Protein AF-A0A2A4X995-F1 (afdb_monomer_lite)

Secondary structure (DSSP, 8-state):
--HHHHHHHHHHHHHHHHHHHHHHHHHHHHHHHH--HHHHHHHHHHHHHHHHHHHHHHHHH-TT-HHHHHHHHHHHHHHHHHHHHHHHGGGSSPPHHHHHHHHHHHHHHHHHHHHHHHH-S--SHHHHHHHHHHHHHHHHHHHHHHHHT--S--HHHHHHHHHHHHHHHHHHHGGG---HHHHHHHHHHHHHHHHHHHHHHHHHHHHHHHHHHHHHHHHHHHHHHHHHHHHHT-SSEEEEEETT-BEEEE-HHHHHHH---HHHHTTT-BGGGGBSSS------SS-EEEEEEEE-TT--EEEEEEEEEEEEETTEEEEEEEEEESHHHHHHHHHHHHHHHHHHHTT-

Structure (mmCIF, N/CA/C/O backbone):
data_AF-A0A2A4X995-F1
#
_entry.id   AF-A0A2A4X995-F1
#
loop_
_atom_site.group_PDB
_atom_site.id
_atom_site.type_symbol
_atom_site.label_atom_id
_atom_site.label_alt_id
_atom_site.label_comp_id
_atom_site.label_asym_id
_atom_site.label_entity_id
_atom_site.label_seq_id
_atom_site.pdbx_PDB_ins_code
_atom_site.Cartn_x
_atom_site.Cartn_y
_atom_site.Cartn_z
_atom_site.occupancy
_atom_site.B_iso_or_equiv
_atom_site.auth_seq_id
_atom_site.auth_comp_id
_atom_site.auth_asym_id
_atom_site.auth_atom_id
_atom_site.pdbx_PDB_model_num
ATOM 1 N N . MET A 1 1 ? 27.730 -15.580 -26.982 1.00 52.31 1 MET A N 1
ATOM 2 C CA . MET A 1 1 ? 27.456 -16.160 -25.653 1.00 52.31 1 MET A CA 1
ATOM 3 C C . MET A 1 1 ? 27.889 -17.610 -25.665 1.00 52.31 1 MET A C 1
ATOM 5 O O . MET A 1 1 ? 27.582 -18.310 -26.624 1.00 52.31 1 MET A O 1
ATOM 9 N N . THR A 1 2 ? 28.616 -18.045 -24.643 1.00 62.41 2 THR A N 1
ATOM 10 C CA . THR A 1 2 ? 28.809 -19.474 -24.356 1.00 62.41 2 THR A CA 1
ATOM 11 C C . THR A 1 2 ? 27.507 -20.073 -23.790 1.00 62.41 2 THR A C 1
ATOM 13 O O . THR A 1 2 ? 26.651 -19.325 -23.316 1.00 62.41 2 THR A O 1
ATOM 16 N N . GLU A 1 3 ? 27.323 -21.402 -23.807 1.00 62.53 3 GLU A N 1
ATOM 17 C CA . GLU A 1 3 ? 26.161 -22.059 -23.156 1.00 62.53 3 GLU A CA 1
ATOM 18 C C . GLU A 1 3 ? 26.031 -21.690 -21.664 1.00 62.53 3 GLU A C 1
ATOM 20 O O . GLU A 1 3 ? 24.924 -21.609 -21.120 1.00 62.53 3 GLU A O 1
ATOM 25 N N . ALA A 1 4 ? 27.162 -21.410 -21.009 1.00 61.31 4 ALA A N 1
ATOM 26 C CA . ALA A 1 4 ? 27.205 -20.947 -19.629 1.00 61.31 4 ALA A CA 1
ATOM 27 C C . ALA A 1 4 ? 26.573 -19.551 -19.474 1.00 61.31 4 ALA A C 1
ATOM 29 O O . ALA A 1 4 ? 25.735 -19.363 -18.593 1.00 61.31 4 ALA A O 1
ATOM 30 N N . ASP A 1 5 ? 26.890 -18.599 -20.359 1.00 70.19 5 ASP A N 1
ATOM 31 C CA . ASP A 1 5 ? 26.370 -17.221 -20.292 1.00 70.19 5 ASP A CA 1
ATOM 32 C C . ASP A 1 5 ? 24.843 -17.165 -20.444 1.00 70.19 5 ASP A C 1
ATOM 34 O O . ASP A 1 5 ? 24.165 -16.398 -19.756 1.00 70.19 5 ASP A O 1
ATOM 38 N N . PHE A 1 6 ? 24.289 -18.011 -21.319 1.00 73.44 6 PHE A N 1
ATOM 39 C CA . PHE A 1 6 ? 22.842 -18.104 -21.506 1.00 73.44 6 PHE A CA 1
ATOM 40 C C . PHE A 1 6 ? 22.143 -18.669 -20.262 1.00 73.44 6 PHE A C 1
ATOM 42 O O . PHE A 1 6 ? 21.126 -18.134 -19.818 1.00 73.44 6 PHE A O 1
ATOM 49 N N . SER A 1 7 ? 22.726 -19.703 -19.651 1.00 79.50 7 SER A N 1
ATOM 50 C CA . SER A 1 7 ? 22.197 -20.309 -18.424 1.00 79.50 7 SER A CA 1
ATOM 51 C C . SER A 1 7 ? 22.168 -19.309 -17.258 1.00 79.50 7 SER A C 1
ATOM 53 O O . SER A 1 7 ? 21.176 -19.243 -16.531 1.00 79.50 7 SER A O 1
ATOM 55 N N . TYR A 1 8 ? 23.206 -18.477 -17.108 1.00 79.75 8 TYR A N 1
ATOM 56 C CA . TYR A 1 8 ? 23.235 -17.416 -16.092 1.00 79.75 8 TYR A CA 1
ATOM 57 C C . TYR A 1 8 ? 22.172 -16.340 -16.329 1.00 79.75 8 TYR A C 1
ATOM 59 O O . TYR A 1 8 ? 21.476 -15.957 -15.388 1.00 79.75 8 TYR A O 1
ATOM 67 N N . SER A 1 9 ? 22.012 -15.880 -17.574 1.00 78.50 9 SER A N 1
ATOM 68 C CA . SER A 1 9 ? 20.989 -14.888 -17.930 1.00 78.50 9 SER A CA 1
ATOM 69 C C . SER A 1 9 ? 19.572 -15.408 -17.660 1.00 78.50 9 SER A C 1
ATOM 71 O O . SER A 1 9 ? 18.756 -14.684 -17.089 1.00 78.50 9 SER A O 1
ATOM 73 N N . LEU A 1 10 ? 19.303 -16.683 -17.966 1.00 83.44 10 LEU A N 1
ATOM 74 C CA . LEU A 1 10 ? 18.017 -17.325 -17.691 1.00 83.44 10 LEU A CA 1
ATOM 75 C C . LEU A 1 10 ? 17.714 -17.389 -16.186 1.00 83.44 10 LEU A C 1
ATOM 77 O O . LEU A 1 10 ? 16.617 -17.029 -15.757 1.00 83.44 10 LEU A O 1
ATOM 81 N N . ILE A 1 11 ? 18.683 -17.830 -15.377 1.00 87.56 11 ILE A N 1
ATOM 82 C CA . ILE A 1 11 ? 18.524 -17.921 -13.917 1.00 87.56 11 ILE A CA 1
ATOM 83 C C . ILE A 1 11 ? 18.298 -16.530 -13.315 1.00 87.56 11 ILE A C 1
ATOM 85 O O . ILE A 1 11 ? 17.406 -16.363 -12.481 1.00 87.56 11 ILE A O 1
ATOM 89 N N . ALA A 1 12 ? 19.066 -15.529 -13.757 1.00 86.50 12 ALA A N 1
ATOM 90 C CA . ALA A 1 12 ? 18.909 -14.150 -13.308 1.00 86.50 12 ALA A CA 1
ATOM 91 C C . ALA A 1 12 ? 17.519 -13.593 -13.658 1.00 86.50 12 ALA A C 1
ATOM 93 O O . ALA A 1 12 ? 16.857 -13.040 -12.781 1.00 86.50 12 ALA A O 1
ATOM 94 N N . GLY A 1 13 ? 17.036 -13.811 -14.885 1.00 89.06 13 GLY A N 1
ATOM 95 C CA . GLY A 1 13 ? 15.694 -13.393 -15.303 1.00 89.06 13 GLY A CA 1
ATOM 96 C C . GLY A 1 13 ? 14.587 -14.048 -14.471 1.00 89.06 13 GLY A C 1
ATOM 97 O O . GLY A 1 13 ? 13.710 -13.362 -13.951 1.00 89.06 13 GLY A O 1
ATOM 98 N N . ILE A 1 14 ? 14.658 -15.366 -14.234 1.00 91.81 14 ILE A N 1
ATOM 99 C CA . ILE A 1 14 ? 13.689 -16.072 -13.370 1.00 91.81 14 ILE A CA 1
ATOM 100 C C . ILE A 1 14 ? 13.698 -15.493 -11.949 1.00 91.81 14 ILE A C 1
ATOM 102 O O . ILE A 1 14 ? 12.636 -15.273 -11.359 1.00 91.81 14 ILE A O 1
ATOM 106 N N . PHE A 1 15 ? 14.882 -15.218 -11.398 1.00 94.06 15 PHE A N 1
ATOM 107 C CA . PHE A 1 15 ? 15.009 -14.603 -10.080 1.00 94.06 15 PHE A CA 1
ATOM 108 C C . PHE A 1 15 ? 14.355 -13.214 -10.032 1.00 94.06 15 PHE A C 1
ATOM 110 O O . PHE A 1 15 ? 13.602 -12.929 -9.101 1.00 94.06 15 PHE A O 1
ATOM 117 N N . ILE A 1 16 ? 14.573 -12.377 -11.049 1.00 94.00 16 ILE A N 1
ATOM 118 C CA . ILE A 1 16 ? 13.985 -11.032 -11.143 1.00 94.00 16 ILE A CA 1
ATOM 119 C C . ILE A 1 16 ? 12.461 -11.104 -11.287 1.00 94.00 16 ILE A C 1
ATOM 121 O O . ILE A 1 16 ? 11.751 -10.346 -10.619 1.00 94.00 16 ILE A O 1
ATOM 125 N N . VAL A 1 17 ? 11.934 -12.059 -12.064 1.00 96.06 17 VAL A N 1
ATOM 126 C CA . VAL A 1 17 ? 10.487 -12.316 -12.149 1.00 96.06 17 VAL A CA 1
ATOM 127 C C . VAL A 1 17 ? 9.913 -12.626 -10.768 1.00 96.06 17 VAL A C 1
ATOM 129 O O . VAL A 1 17 ? 8.932 -12.001 -10.366 1.00 96.06 17 VAL A O 1
ATOM 132 N N . ILE A 1 18 ? 10.524 -13.549 -10.017 1.00 96.31 18 ILE A N 1
ATOM 133 C CA . ILE A 1 18 ? 10.059 -13.924 -8.672 1.00 96.31 18 ILE A CA 1
ATOM 134 C C . ILE A 1 18 ? 10.133 -12.722 -7.723 1.00 96.31 18 ILE A C 1
ATOM 136 O O . ILE A 1 18 ? 9.161 -12.427 -7.021 1.00 96.31 18 ILE A O 1
ATOM 140 N N . LEU A 1 19 ? 11.255 -11.999 -7.740 1.00 95.94 19 LEU A N 1
ATOM 141 C CA . LEU A 1 19 ? 11.486 -10.825 -6.900 1.00 95.94 19 LEU A CA 1
ATOM 142 C C . LEU A 1 19 ? 10.464 -9.713 -7.176 1.00 95.94 19 LEU A C 1
ATOM 144 O O . LEU A 1 19 ? 10.018 -9.050 -6.245 1.00 95.94 19 LEU A O 1
ATOM 148 N N . THR A 1 20 ? 10.056 -9.534 -8.434 1.00 96.50 20 THR A N 1
ATOM 149 C CA . THR A 1 20 ? 9.036 -8.552 -8.843 1.00 96.50 20 THR A CA 1
ATOM 150 C C . THR A 1 20 ? 7.619 -9.040 -8.542 1.00 96.50 20 THR A C 1
ATOM 152 O O . THR A 1 20 ? 6.741 -8.250 -8.178 1.00 96.50 20 THR A O 1
ATOM 155 N N . LEU A 1 21 ? 7.373 -10.347 -8.659 1.00 97.25 21 LEU A N 1
ATOM 156 C CA . LEU A 1 21 ? 6.065 -10.951 -8.420 1.00 97.25 21 LEU A CA 1
ATOM 157 C C . LEU A 1 21 ? 5.634 -10.824 -6.956 1.00 97.25 21 LEU A C 1
ATOM 159 O O . LEU A 1 21 ? 4.461 -10.551 -6.707 1.00 97.25 21 LEU A O 1
ATOM 163 N N . MET A 1 22 ? 6.561 -10.962 -6.004 1.00 96.31 22 MET A N 1
ATOM 164 C CA . MET A 1 22 ? 6.275 -10.848 -4.567 1.00 96.31 22 MET A CA 1
ATOM 165 C C . MET A 1 22 ? 5.565 -9.533 -4.186 1.00 96.31 22 MET A C 1
ATOM 167 O O . MET A 1 22 ? 4.427 -9.595 -3.706 1.00 96.31 22 MET A O 1
ATOM 171 N N . PRO A 1 23 ? 6.144 -8.337 -4.424 1.00 96.88 23 PRO A N 1
ATOM 172 C CA . PRO A 1 23 ? 5.465 -7.086 -4.108 1.00 96.88 23 PRO A CA 1
ATOM 173 C C . PRO A 1 23 ? 4.250 -6.838 -5.009 1.00 96.88 23 PRO A C 1
ATOM 175 O O . PRO A 1 23 ? 3.272 -6.249 -4.555 1.00 96.88 23 PRO A O 1
ATOM 178 N N . THR A 1 24 ? 4.251 -7.322 -6.256 1.00 97.38 24 THR A N 1
ATOM 179 C CA . THR A 1 24 ? 3.095 -7.189 -7.164 1.00 97.38 24 THR A CA 1
ATOM 180 C C . THR A 1 24 ? 1.870 -7.945 -6.637 1.00 97.38 24 THR A C 1
ATOM 182 O O . THR A 1 24 ? 0.754 -7.419 -6.647 1.00 97.38 24 THR A O 1
ATOM 185 N N . ALA A 1 25 ? 2.066 -9.160 -6.120 1.00 96.69 25 ALA A N 1
ATOM 186 C CA . ALA A 1 25 ? 1.016 -9.941 -5.476 1.00 96.69 25 ALA A CA 1
ATOM 187 C C . ALA A 1 25 ? 0.524 -9.267 -4.184 1.00 96.69 25 ALA A C 1
ATOM 189 O O . ALA A 1 25 ? -0.687 -9.176 -3.980 1.00 96.69 25 ALA A O 1
ATOM 190 N N . GLY A 1 26 ? 1.435 -8.725 -3.366 1.00 95.31 26 GLY A N 1
ATOM 191 C CA . GLY A 1 26 ? 1.087 -7.937 -2.175 1.00 95.31 26 GLY A CA 1
ATOM 192 C C . GLY A 1 26 ? 0.204 -6.730 -2.510 1.00 95.31 26 GLY A C 1
ATOM 193 O O . GLY A 1 26 ? -0.898 -6.596 -1.981 1.00 95.31 26 GLY A O 1
ATOM 194 N N . LEU A 1 27 ? 0.610 -5.922 -3.494 1.00 95.88 27 LEU A N 1
ATOM 195 C CA . LEU A 1 27 ? -0.170 -4.777 -3.981 1.00 95.88 27 LEU A CA 1
ATOM 196 C C . LEU A 1 27 ? -1.546 -5.186 -4.527 1.00 95.88 27 LEU A C 1
ATOM 198 O O . LEU A 1 27 ? -2.517 -4.440 -4.386 1.00 95.88 27 LEU A O 1
ATOM 202 N N . ARG A 1 28 ? -1.662 -6.371 -5.141 1.00 96.19 28 ARG A N 1
ATOM 203 C CA . ARG A 1 28 ? -2.956 -6.913 -5.580 1.00 96.19 28 ARG A CA 1
ATOM 204 C C . ARG A 1 28 ? -3.870 -7.222 -4.396 1.00 96.19 28 ARG A C 1
ATOM 206 O O . ARG A 1 28 ? -5.055 -6.900 -4.466 1.00 96.19 28 ARG A O 1
ATOM 213 N N . VAL A 1 29 ? -3.345 -7.836 -3.336 1.00 95.31 29 VAL A N 1
ATOM 214 C CA . VAL A 1 29 ? -4.108 -8.110 -2.107 1.00 95.31 29 VAL A CA 1
ATOM 215 C C . VAL A 1 29 ? -4.580 -6.798 -1.478 1.00 95.31 29 VAL A C 1
ATOM 217 O O . VAL A 1 29 ? -5.770 -6.658 -1.187 1.00 95.31 29 VAL A O 1
ATOM 220 N N . ASP A 1 30 ? -3.693 -5.807 -1.375 1.00 92.62 30 ASP A N 1
ATOM 221 C CA . ASP A 1 30 ? -4.031 -4.483 -0.842 1.00 92.62 30 ASP A CA 1
ATOM 222 C C . ASP A 1 30 ? -5.081 -3.762 -1.697 1.00 92.62 30 ASP A C 1
ATOM 224 O O . ASP A 1 30 ? -5.976 -3.089 -1.179 1.00 92.62 30 ASP A O 1
ATOM 228 N N . TYR A 1 31 ? -5.013 -3.904 -3.023 1.00 94.31 31 TYR A N 1
ATOM 229 C CA . TYR A 1 31 ? -6.018 -3.350 -3.927 1.00 94.31 31 TYR A CA 1
ATOM 230 C C . TYR A 1 31 ? -7.393 -3.995 -3.718 1.00 94.31 31 TYR A C 1
ATOM 232 O O . TYR A 1 31 ? -8.406 -3.293 -3.670 1.00 94.31 31 TYR A O 1
ATOM 240 N N . VAL A 1 32 ? -7.447 -5.323 -3.584 1.00 93.62 32 VAL A N 1
ATOM 241 C CA . VAL A 1 32 ? -8.706 -6.053 -3.371 1.00 93.62 32 VAL A CA 1
ATOM 242 C C . VAL A 1 32 ? -9.342 -5.674 -2.032 1.00 93.62 32 VAL A C 1
ATOM 244 O O . VAL A 1 32 ? -10.564 -5.513 -1.980 1.00 93.62 32 VAL A O 1
ATOM 247 N N . SER A 1 33 ? -8.534 -5.483 -0.985 1.00 89.69 33 SER A N 1
ATOM 248 C CA . SER A 1 33 ? -9.014 -5.140 0.359 1.00 89.69 33 SER A CA 1
ATOM 249 C C . SER A 1 33 ? -9.437 -3.673 0.492 1.00 89.69 33 SER A C 1
ATOM 251 O O . SER A 1 33 ? -10.496 -3.388 1.046 1.00 89.69 33 SER A O 1
ATOM 253 N N . SER A 1 34 ? -8.647 -2.735 -0.039 1.00 89.50 34 SER A N 1
ATOM 254 C CA . SER A 1 34 ? -8.864 -1.293 0.157 1.00 89.50 34 SER A CA 1
ATOM 255 C C . SER A 1 34 ? -9.639 -0.609 -0.974 1.00 89.50 34 SER A C 1
ATOM 257 O O . SER A 1 34 ? -10.144 0.497 -0.783 1.00 89.50 34 SER A O 1
ATOM 259 N N . ARG A 1 35 ? -9.702 -1.226 -2.166 1.00 91.31 35 ARG A N 1
ATOM 260 C CA . ARG A 1 35 ? -10.273 -0.671 -3.412 1.00 91.31 35 ARG A CA 1
ATOM 261 C C . ARG A 1 35 ? -9.685 0.677 -3.845 1.00 91.31 35 ARG A C 1
ATOM 263 O O . ARG A 1 35 ? -10.266 1.368 -4.682 1.00 91.31 35 ARG A O 1
ATOM 270 N N . LYS A 1 36 ? -8.508 1.046 -3.334 1.00 92.44 36 LYS A N 1
ATOM 271 C CA . LYS A 1 36 ? -7.832 2.293 -3.701 1.00 92.44 36 LYS A CA 1
ATOM 272 C C . LYS A 1 36 ? -7.264 2.201 -5.123 1.00 92.44 36 LYS A C 1
ATOM 274 O O . LYS A 1 36 ? -6.481 1.295 -5.405 1.00 92.44 36 LYS A O 1
ATOM 279 N N . PRO A 1 37 ? -7.584 3.140 -6.029 1.00 92.12 37 PRO A N 1
ATOM 280 C CA . PRO A 1 37 ? -7.246 3.003 -7.443 1.00 92.12 37 PRO A CA 1
ATOM 281 C C . PRO A 1 37 ? -5.737 2.983 -7.716 1.00 92.12 37 PRO A C 1
ATOM 283 O O . PRO A 1 37 ? -5.315 2.267 -8.619 1.00 92.12 37 PRO A O 1
ATOM 286 N N . TYR A 1 38 ? -4.916 3.725 -6.961 1.00 94.19 38 TYR A N 1
ATOM 287 C CA . TYR A 1 38 ? -3.466 3.765 -7.196 1.00 94.19 38 TYR A CA 1
ATOM 288 C C . TYR A 1 38 ? -2.787 2.402 -7.011 1.00 94.19 38 TYR A C 1
ATOM 290 O O . TYR A 1 38 ? -1.908 2.060 -7.792 1.00 94.19 38 TYR A O 1
ATOM 298 N N . LEU A 1 39 ? -3.242 1.571 -6.066 1.00 95.94 39 LEU A N 1
ATOM 299 C CA . LEU A 1 39 ? -2.688 0.227 -5.858 1.00 95.94 39 LEU A CA 1
ATOM 300 C C . LEU A 1 39 ? -2.898 -0.673 -7.082 1.00 95.94 39 LEU A C 1
ATOM 302 O O . LEU A 1 39 ? -2.015 -1.448 -7.441 1.00 95.94 39 LEU A O 1
ATOM 306 N N . GLY A 1 40 ? -4.029 -0.514 -7.776 1.00 95.94 40 GLY A N 1
ATOM 307 C CA . GLY A 1 40 ? -4.278 -1.192 -9.049 1.00 95.94 40 GLY A CA 1
ATOM 308 C C . GLY A 1 40 ? -3.284 -0.770 -10.137 1.00 95.94 40 GLY A C 1
ATOM 309 O O . GLY A 1 40 ? -2.766 -1.619 -10.859 1.00 95.94 40 GLY A O 1
ATOM 310 N N . TRP A 1 41 ? -2.955 0.524 -10.215 1.00 97.25 41 TRP A N 1
ATOM 311 C CA . TRP A 1 41 ? -1.932 1.034 -11.138 1.00 97.25 41 TRP A CA 1
ATOM 312 C C . TRP A 1 41 ? -0.524 0.547 -10.768 1.00 97.25 41 TRP A C 1
ATOM 314 O O . TRP A 1 41 ? 0.220 0.135 -11.650 1.00 97.25 41 TRP A O 1
ATOM 324 N N . ALA A 1 42 ? -0.164 0.520 -9.482 1.00 97.19 42 ALA A N 1
ATOM 325 C CA . ALA A 1 42 ? 1.121 -0.025 -9.036 1.00 97.19 42 ALA A CA 1
ATOM 326 C C . ALA A 1 42 ? 1.262 -1.519 -9.368 1.00 97.19 42 ALA A C 1
ATOM 328 O O . ALA A 1 42 ? 2.306 -1.959 -9.839 1.00 97.19 42 ALA A O 1
ATOM 329 N N . CYS A 1 43 ? 0.188 -2.286 -9.177 1.00 97.38 43 CYS A N 1
ATOM 330 C CA . CYS A 1 43 ? 0.127 -3.696 -9.545 1.00 97.38 43 CYS A CA 1
ATOM 331 C C . CYS A 1 43 ? 0.298 -3.893 -11.063 1.00 97.38 43 CYS A C 1
ATOM 333 O O . CYS A 1 43 ? 1.080 -4.739 -11.495 1.00 97.38 43 CYS A O 1
ATOM 335 N N . LEU A 1 44 ? -0.352 -3.058 -11.884 1.00 98.00 44 LEU A N 1
ATOM 336 C CA . LEU A 1 44 ? -0.164 -3.065 -13.337 1.00 98.00 44 LEU A CA 1
ATOM 337 C C . LEU A 1 44 ? 1.289 -2.753 -13.736 1.00 98.00 44 LEU A C 1
ATOM 339 O O . LEU A 1 44 ? 1.827 -3.420 -14.618 1.00 98.00 44 LEU A O 1
ATOM 343 N N . ALA A 1 45 ? 1.942 -1.793 -13.072 1.00 98.12 45 ALA A N 1
ATOM 344 C CA . ALA A 1 45 ? 3.359 -1.503 -13.295 1.00 98.12 45 ALA A CA 1
ATOM 345 C C . ALA A 1 45 ? 4.247 -2.724 -13.007 1.00 98.12 45 ALA A C 1
ATOM 347 O O . ALA A 1 45 ? 5.148 -3.020 -13.790 1.00 98.12 45 ALA A O 1
ATOM 348 N N . GLY A 1 46 ? 3.960 -3.456 -11.926 1.00 97.38 46 GLY A N 1
ATOM 349 C CA . GLY A 1 46 ? 4.651 -4.698 -11.577 1.00 97.38 46 GLY A CA 1
ATOM 350 C C . GLY A 1 46 ? 4.491 -5.795 -12.631 1.00 97.38 46 GLY A C 1
ATOM 351 O O . GLY A 1 46 ? 5.481 -6.387 -13.051 1.00 97.38 46 GLY A O 1
ATOM 352 N N . PHE A 1 47 ? 3.278 -6.015 -13.148 1.00 98.12 47 PHE A N 1
ATOM 353 C CA . PHE A 1 47 ? 3.061 -6.980 -14.236 1.00 98.12 47 PHE A CA 1
ATOM 354 C C . PHE A 1 47 ? 3.791 -6.606 -15.528 1.00 98.12 47 PHE A C 1
ATOM 356 O O . PHE A 1 47 ? 4.301 -7.486 -16.216 1.00 98.12 47 PHE A O 1
ATOM 363 N N . ILE A 1 48 ? 3.866 -5.316 -15.857 1.00 98.25 48 ILE A N 1
ATOM 364 C CA . ILE A 1 48 ? 4.591 -4.845 -17.046 1.00 98.25 48 ILE A CA 1
ATOM 365 C C . ILE A 1 48 ? 6.101 -5.001 -16.857 1.00 98.25 48 ILE A C 1
ATOM 367 O O . ILE A 1 48 ? 6.785 -5.397 -17.797 1.00 98.25 48 ILE A O 1
ATOM 371 N N . ALA A 1 49 ? 6.611 -4.764 -15.645 1.00 96.75 49 ALA A N 1
ATOM 372 C CA . ALA A 1 49 ? 8.003 -5.051 -15.313 1.00 96.75 49 ALA A CA 1
ATOM 373 C C . ALA A 1 49 ? 8.323 -6.550 -15.440 1.00 96.75 49 ALA A C 1
ATOM 375 O O . ALA A 1 49 ? 9.343 -6.892 -16.018 1.00 96.75 49 ALA A O 1
ATOM 376 N N . ILE A 1 50 ? 7.424 -7.445 -15.016 1.00 97.25 50 ILE A N 1
ATOM 377 C CA . ILE A 1 50 ? 7.580 -8.894 -15.240 1.00 97.25 50 ILE A CA 1
ATOM 378 C C . ILE A 1 50 ? 7.556 -9.231 -16.738 1.00 97.25 50 ILE A C 1
ATOM 380 O O . ILE A 1 50 ? 8.359 -10.031 -17.207 1.00 97.25 50 ILE A O 1
ATOM 384 N N . ALA A 1 51 ? 6.653 -8.619 -17.509 1.00 96.94 51 ALA A N 1
ATOM 385 C CA . ALA A 1 51 ? 6.555 -8.858 -18.949 1.00 96.94 51 ALA A CA 1
ATOM 386 C C . ALA A 1 51 ? 7.815 -8.419 -19.717 1.00 96.94 51 ALA A C 1
ATOM 388 O O . ALA A 1 51 ? 8.108 -8.989 -20.766 1.00 96.94 51 ALA A O 1
ATOM 389 N N . ARG A 1 52 ? 8.562 -7.434 -19.196 1.00 95.56 52 ARG A N 1
ATOM 390 C CA . ARG A 1 52 ? 9.835 -6.949 -19.753 1.00 95.56 52 ARG A CA 1
ATOM 391 C C . ARG A 1 52 ? 10.928 -8.025 -19.778 1.00 95.56 52 ARG A C 1
ATOM 393 O O . ARG A 1 52 ? 11.729 -8.038 -20.706 1.00 95.56 52 ARG A O 1
ATOM 400 N N . GLU A 1 53 ? 10.909 -8.971 -18.842 1.00 94.19 53 GLU A N 1
ATOM 401 C CA . GLU A 1 53 ? 11.912 -10.046 -18.773 1.00 94.19 53 GLU A CA 1
ATOM 402 C C . GLU A 1 53 ? 11.885 -10.960 -20.011 1.00 94.19 53 GLU A C 1
ATOM 404 O O . GLU A 1 53 ? 12.889 -11.574 -20.364 1.00 94.19 53 GLU A O 1
ATOM 409 N N . VAL A 1 54 ? 10.751 -11.024 -20.724 1.00 93.50 54 VAL A N 1
ATOM 410 C CA . VAL A 1 54 ? 10.623 -11.814 -21.956 1.00 93.50 54 VAL A CA 1
ATOM 411 C C . VAL A 1 54 ? 11.517 -11.261 -23.078 1.00 93.50 54 VAL A C 1
ATOM 413 O O . VAL A 1 54 ? 12.393 -11.999 -23.532 1.00 93.50 54 VAL A O 1
ATOM 416 N N . PRO A 1 55 ? 11.357 -10.005 -23.554 1.00 94.19 55 PRO A N 1
ATOM 417 C CA . PRO A 1 55 ? 12.278 -9.448 -24.541 1.00 94.19 55 PRO A CA 1
ATOM 418 C C . PRO A 1 55 ? 13.717 -9.348 -24.023 1.00 94.19 55 PRO A C 1
ATOM 420 O O . PRO A 1 55 ? 14.630 -9.529 -24.820 1.00 94.19 55 PRO A O 1
ATOM 423 N N . ASP A 1 56 ? 13.944 -9.145 -22.723 1.00 90.19 56 ASP A N 1
ATOM 424 C CA . ASP A 1 56 ? 15.300 -9.119 -22.155 1.00 90.19 56 ASP A CA 1
ATOM 425 C C . ASP A 1 56 ? 16.011 -10.480 -22.261 1.00 90.19 56 ASP A C 1
ATOM 427 O O . ASP A 1 56 ? 17.166 -10.548 -22.688 1.00 90.19 56 ASP A O 1
ATOM 431 N N . GLY A 1 57 ? 15.303 -11.585 -22.014 1.00 87.94 57 GLY A N 1
ATOM 432 C CA . GLY A 1 57 ? 15.827 -12.929 -22.276 1.00 87.94 57 GLY A CA 1
ATOM 433 C C . GLY A 1 57 ? 16.133 -13.169 -23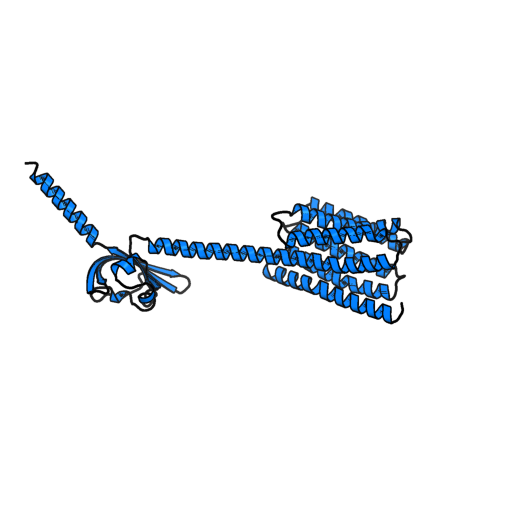.760 1.00 87.94 57 GLY A C 1
ATOM 434 O O . GLY A 1 57 ? 17.158 -13.762 -24.104 1.00 87.94 57 GLY A O 1
ATOM 435 N N . PHE A 1 58 ? 15.286 -12.660 -24.663 1.00 89.50 58 PHE A N 1
ATOM 436 C CA . PHE A 1 58 ? 15.539 -12.745 -26.104 1.00 89.50 58 PHE A CA 1
ATOM 437 C C . PHE A 1 58 ? 16.699 -11.855 -26.572 1.00 89.50 58 PHE A C 1
ATOM 439 O O . PHE A 1 58 ? 17.366 -12.231 -27.535 1.00 89.50 58 PHE A O 1
ATOM 446 N N . LEU A 1 59 ? 16.984 -10.726 -25.912 1.00 85.81 59 LEU A N 1
ATOM 447 C CA . LEU A 1 59 ? 18.173 -9.910 -26.198 1.00 85.81 59 LEU A CA 1
ATOM 448 C C . LEU A 1 59 ? 19.468 -10.663 -25.898 1.00 85.81 59 LEU A C 1
ATOM 450 O O . LEU A 1 59 ? 20.444 -10.480 -26.619 1.00 85.81 59 LEU A O 1
ATOM 454 N N . GLY A 1 60 ? 19.474 -11.547 -24.896 1.00 81.38 60 GLY A N 1
ATOM 455 C CA . GLY A 1 60 ? 20.606 -12.446 -24.662 1.00 81.38 60 GLY A CA 1
ATOM 456 C C . GLY A 1 60 ? 20.891 -13.348 -25.870 1.00 81.38 60 GLY A C 1
ATOM 457 O O . GLY A 1 60 ? 22.042 -13.537 -26.255 1.00 81.38 60 GLY A O 1
ATOM 458 N N . LEU A 1 61 ? 19.840 -13.856 -26.522 1.00 85.12 61 LEU A N 1
ATOM 459 C CA . LEU A 1 61 ? 19.955 -14.713 -27.709 1.00 85.12 61 LEU A CA 1
ATOM 460 C C . LEU A 1 61 ? 20.251 -13.928 -28.996 1.00 85.12 61 LEU A C 1
ATOM 462 O O . LEU A 1 61 ? 21.015 -14.393 -29.841 1.00 85.12 61 LEU A O 1
ATOM 466 N N . TYR A 1 62 ? 19.643 -12.751 -29.146 1.00 87.75 62 TYR A N 1
ATOM 467 C CA . TYR A 1 62 ? 19.685 -11.923 -30.353 1.00 87.75 62 TYR A CA 1
ATOM 468 C C . TYR A 1 62 ? 20.083 -10.475 -30.018 1.00 87.75 62 TYR A C 1
ATOM 470 O O . TYR A 1 62 ? 19.264 -9.559 -30.159 1.00 87.75 62 TYR A O 1
ATOM 478 N N . PRO A 1 63 ? 21.340 -10.240 -29.601 1.00 82.44 63 PRO A N 1
ATOM 479 C CA . PRO A 1 63 ? 21.779 -8.947 -29.075 1.00 82.44 63 PRO A CA 1
ATOM 480 C C . PRO A 1 63 ? 21.763 -7.818 -30.108 1.00 82.44 63 PRO A C 1
ATOM 482 O O . PRO A 1 63 ? 21.704 -6.658 -29.728 1.00 82.44 63 PRO A O 1
ATOM 485 N N . GLU A 1 64 ? 21.780 -8.124 -31.407 1.00 85.19 64 GLU A N 1
ATOM 486 C CA . GLU A 1 64 ? 21.760 -7.117 -32.481 1.00 85.19 64 GLU A CA 1
ATOM 487 C C . GLU A 1 64 ? 20.340 -6.707 -32.917 1.00 85.19 64 GLU A C 1
ATOM 489 O O . GLU A 1 64 ? 20.163 -5.874 -33.808 1.00 85.19 64 GLU A O 1
ATOM 494 N N . SER A 1 65 ? 19.296 -7.281 -32.312 1.00 89.56 65 SER A N 1
ATOM 495 C CA . SER A 1 65 ? 17.918 -7.029 -32.732 1.00 89.56 65 SER A CA 1
ATOM 496 C C . SER A 1 65 ? 17.364 -5.708 -32.193 1.00 89.56 65 SER A C 1
ATOM 498 O O . SER A 1 65 ? 16.929 -5.608 -31.042 1.00 89.56 65 SER A O 1
ATOM 500 N N . ASN A 1 66 ? 17.266 -4.709 -33.075 1.00 88.62 66 ASN A N 1
ATOM 501 C CA . ASN A 1 66 ? 16.651 -3.409 -32.771 1.00 88.62 66 ASN A CA 1
ATOM 502 C C . ASN A 1 66 ? 15.209 -3.540 -32.246 1.00 88.62 66 ASN A C 1
ATOM 504 O O . ASN A 1 66 ? 14.796 -2.787 -31.367 1.00 88.62 66 ASN A O 1
ATOM 508 N N . LEU A 1 67 ? 14.432 -4.487 -32.785 1.00 90.94 67 LEU A N 1
ATOM 509 C CA . LEU A 1 67 ? 13.014 -4.648 -32.450 1.00 90.94 67 LEU A CA 1
ATOM 510 C C . LEU A 1 67 ? 12.822 -5.208 -31.036 1.00 90.94 67 LEU A C 1
ATOM 512 O O . LEU A 1 67 ? 11.929 -4.763 -30.316 1.00 90.94 67 LEU A O 1
ATOM 516 N N . ILE A 1 68 ? 13.678 -6.145 -30.621 1.00 91.81 68 ILE A N 1
ATOM 517 C CA . ILE A 1 68 ? 13.632 -6.713 -29.269 1.00 91.81 68 ILE A CA 1
ATOM 518 C C . ILE A 1 68 ? 14.093 -5.657 -28.253 1.00 91.81 68 ILE A C 1
ATOM 520 O O . ILE A 1 68 ? 13.446 -5.480 -27.220 1.00 91.81 68 ILE A O 1
ATOM 524 N N . TYR A 1 69 ? 15.130 -4.879 -28.585 1.00 90.81 69 TYR A N 1
ATOM 525 C CA . TYR A 1 69 ? 15.579 -3.767 -27.743 1.00 90.81 69 TYR A CA 1
ATOM 526 C C . TYR A 1 69 ? 14.492 -2.693 -27.589 1.00 90.81 69 TYR A C 1
ATOM 528 O O . TYR A 1 69 ? 14.212 -2.250 -26.473 1.00 90.81 69 TYR A O 1
ATOM 536 N N . LEU A 1 70 ? 13.806 -2.332 -28.680 1.00 92.94 70 LEU A N 1
ATOM 537 C CA . LEU A 1 70 ? 12.668 -1.411 -28.637 1.00 92.94 70 LEU A CA 1
ATOM 538 C C . LEU A 1 70 ? 11.547 -1.935 -27.727 1.00 92.94 70 LEU A C 1
ATOM 540 O O . LEU A 1 70 ? 10.998 -1.169 -26.937 1.00 92.94 70 LEU A O 1
ATOM 544 N N . ALA A 1 71 ? 11.216 -3.228 -27.820 1.00 95.00 71 ALA A N 1
ATOM 545 C CA . ALA A 1 71 ? 10.184 -3.851 -26.993 1.00 95.00 71 ALA A CA 1
ATOM 546 C C . ALA A 1 71 ? 10.547 -3.829 -25.497 1.00 95.00 71 ALA A C 1
ATOM 548 O O . ALA A 1 71 ? 9.709 -3.459 -24.672 1.00 95.00 71 ALA A O 1
ATOM 549 N N . SER A 1 72 ? 11.795 -4.157 -25.147 1.00 94.00 72 SER A N 1
ATOM 550 C CA . SER A 1 72 ? 12.287 -4.052 -23.767 1.00 94.00 72 SER A CA 1
ATOM 551 C C . SER A 1 72 ? 12.247 -2.606 -23.256 1.00 94.00 72 SER A C 1
ATOM 553 O O . SER A 1 72 ? 11.646 -2.327 -22.214 1.00 94.00 72 SER A O 1
ATOM 555 N N . SER A 1 73 ? 12.795 -1.662 -24.030 1.00 93.25 73 SER A N 1
ATOM 556 C CA . SER A 1 73 ? 12.809 -0.236 -23.685 1.00 93.25 73 SER A CA 1
ATOM 557 C C . SER A 1 73 ? 11.395 0.331 -23.507 1.00 93.25 73 SER A C 1
ATOM 559 O O . SER A 1 73 ? 11.142 1.112 -22.584 1.00 93.25 73 SER A O 1
ATOM 561 N N . PHE A 1 74 ? 10.442 -0.099 -24.341 1.00 96.19 74 PHE A N 1
ATOM 562 C CA . PHE A 1 74 ? 9.034 0.267 -24.210 1.00 96.19 74 PHE A CA 1
ATOM 563 C C . PHE A 1 74 ? 8.437 -0.220 -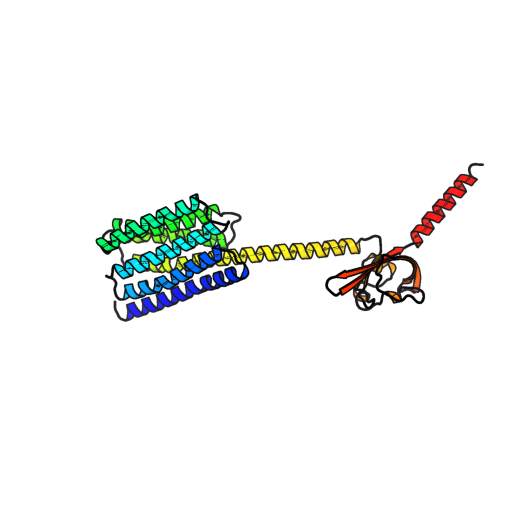22.891 1.00 96.19 74 PHE A C 1
ATOM 565 O O . PHE A 1 74 ? 7.819 0.569 -22.176 1.00 96.19 74 PHE A O 1
ATOM 572 N N . LEU A 1 75 ? 8.629 -1.495 -22.542 1.00 97.56 75 LEU A N 1
ATOM 573 C CA . LEU A 1 75 ? 8.079 -2.065 -21.310 1.00 97.56 75 LEU A CA 1
ATOM 574 C C . LEU A 1 75 ? 8.724 -1.449 -20.061 1.00 97.56 75 LEU A C 1
ATOM 576 O O . LEU A 1 75 ? 8.013 -1.145 -19.103 1.00 97.56 75 LEU A O 1
ATOM 580 N N . GLN A 1 76 ? 10.028 -1.160 -20.087 1.00 96.44 76 GLN A N 1
ATOM 581 C CA . GLN A 1 76 ? 10.721 -0.420 -19.024 1.00 96.44 76 GLN A CA 1
ATOM 582 C C . GLN A 1 76 ? 10.128 0.981 -18.813 1.00 96.44 76 GLN A C 1
ATOM 584 O O . GLN A 1 76 ? 9.850 1.394 -17.676 1.00 96.44 76 GLN A O 1
ATOM 589 N N . PHE A 1 77 ? 9.935 1.719 -19.911 1.00 97.75 77 PHE A N 1
ATOM 590 C CA . PHE A 1 77 ? 9.326 3.043 -19.891 1.00 97.75 77 PHE A CA 1
ATOM 591 C C . PHE A 1 77 ? 7.889 2.980 -19.372 1.00 97.75 77 PHE A C 1
ATOM 593 O O . PHE A 1 77 ? 7.529 3.725 -18.459 1.00 97.75 77 PHE A O 1
ATOM 600 N N . LEU A 1 78 ? 7.091 2.053 -19.900 1.00 98.25 78 LEU A N 1
ATOM 601 C CA . LEU A 1 78 ? 5.686 1.891 -19.557 1.00 98.25 78 LEU A CA 1
ATOM 602 C C . LEU A 1 78 ? 5.498 1.490 -18.088 1.00 98.25 78 LEU A C 1
ATOM 604 O O . LEU A 1 78 ? 4.657 2.082 -17.413 1.00 98.25 78 LEU A O 1
ATOM 608 N N . ALA A 1 79 ? 6.303 0.558 -17.564 1.00 98.06 79 ALA A N 1
ATOM 609 C CA . ALA A 1 79 ? 6.281 0.179 -16.149 1.00 98.06 79 ALA A CA 1
ATOM 610 C C . ALA A 1 79 ? 6.567 1.387 -15.245 1.00 98.06 79 ALA A C 1
ATOM 612 O O . ALA A 1 79 ? 5.823 1.656 -14.301 1.00 98.06 79 ALA A O 1
ATOM 613 N N . SER A 1 80 ? 7.599 2.169 -15.578 1.00 97.94 80 SER A N 1
ATOM 614 C CA . SER A 1 80 ? 7.967 3.373 -14.822 1.00 97.94 80 SER A CA 1
ATOM 615 C C . SER A 1 80 ? 6.872 4.446 -14.901 1.00 97.94 80 SER A C 1
ATOM 617 O O . SER A 1 80 ? 6.521 5.058 -13.894 1.00 97.94 80 SER A O 1
ATOM 619 N N . LEU A 1 81 ? 6.287 4.657 -16.084 1.00 98.19 81 LEU A N 1
ATOM 620 C CA . LEU A 1 81 ? 5.230 5.646 -16.304 1.00 98.19 81 LEU A CA 1
ATOM 621 C C . LEU A 1 81 ? 3.960 5.281 -15.531 1.00 98.19 81 LEU A C 1
ATOM 623 O O . LEU A 1 81 ? 3.347 6.134 -14.894 1.00 98.19 81 LEU A O 1
ATOM 627 N N . ILE A 1 82 ? 3.573 4.009 -15.557 1.00 98.12 82 ILE A N 1
ATOM 628 C CA . ILE A 1 82 ? 2.397 3.509 -14.844 1.00 98.12 82 ILE A CA 1
ATOM 629 C C . ILE A 1 82 ? 2.617 3.553 -13.330 1.00 98.12 82 ILE A C 1
ATOM 631 O O . ILE A 1 82 ? 1.694 3.897 -12.587 1.00 98.12 82 ILE A O 1
ATOM 635 N N . PHE A 1 83 ? 3.841 3.303 -12.862 1.00 98.00 83 PHE A N 1
ATOM 636 C CA . PHE A 1 83 ? 4.189 3.509 -11.459 1.00 98.00 83 PHE A CA 1
ATOM 637 C C . PHE A 1 83 ? 4.077 4.989 -11.054 1.00 98.00 83 PHE A C 1
ATOM 639 O O . PHE A 1 83 ? 3.503 5.303 -10.013 1.00 98.00 83 PHE A O 1
ATOM 646 N N . LEU A 1 84 ? 4.522 5.923 -11.899 1.00 97.25 84 LEU A N 1
ATOM 647 C CA . LEU A 1 84 ? 4.308 7.355 -11.667 1.00 97.25 84 LEU A CA 1
ATOM 648 C C . LEU A 1 84 ? 2.812 7.716 -11.624 1.00 97.25 84 LEU A C 1
ATOM 650 O O . LEU A 1 84 ? 2.383 8.461 -10.744 1.00 97.25 84 LEU A O 1
ATOM 654 N N . VAL A 1 85 ? 2.002 7.160 -12.533 1.00 96.88 85 VAL A N 1
ATOM 655 C CA . VAL A 1 85 ? 0.537 7.332 -12.531 1.00 96.88 85 VAL A CA 1
ATOM 656 C C . VAL A 1 85 ? -0.079 6.835 -11.224 1.00 96.88 85 VAL A C 1
ATOM 658 O O . VAL A 1 85 ? -0.984 7.489 -10.704 1.00 96.88 85 VAL A O 1
ATOM 661 N N . SER A 1 86 ? 0.408 5.717 -10.680 1.00 96.19 86 SER A N 1
ATOM 662 C CA . SER A 1 86 ? 0.012 5.243 -9.352 1.00 96.19 86 SER A CA 1
ATOM 663 C C . SER A 1 86 ? 0.273 6.316 -8.291 1.00 96.19 86 SER A C 1
ATOM 665 O O . SER A 1 86 ? -0.664 6.746 -7.620 1.00 96.19 86 SER A O 1
ATOM 667 N N . LEU A 1 87 ? 1.501 6.834 -8.198 1.00 94.69 87 LEU A N 1
ATOM 668 C CA . LEU A 1 87 ? 1.853 7.835 -7.185 1.00 94.69 87 LEU A CA 1
ATOM 669 C C . LEU A 1 87 ? 1.041 9.133 -7.306 1.00 94.69 87 LEU A C 1
ATOM 671 O O . LEU A 1 87 ? 0.596 9.681 -6.299 1.00 94.69 87 LEU A O 1
ATOM 675 N N . LEU A 1 88 ? 0.801 9.613 -8.527 1.00 93.75 88 LEU A N 1
ATOM 676 C CA . LEU A 1 88 ? -0.029 10.800 -8.763 1.00 93.75 88 LEU A CA 1
ATOM 677 C C . LEU A 1 88 ? -1.495 10.573 -8.358 1.00 93.75 88 LEU A C 1
ATOM 679 O O . LEU A 1 88 ? -2.182 11.502 -7.946 1.00 93.75 88 LEU A O 1
ATOM 683 N N . ARG A 1 89 ? -1.976 9.326 -8.411 1.00 93.25 89 ARG A N 1
ATOM 684 C CA . ARG A 1 89 ? -3.343 8.954 -8.018 1.00 93.25 89 ARG A CA 1
ATOM 685 C C . ARG A 1 89 ? -3.520 8.646 -6.532 1.00 93.25 89 ARG A C 1
ATOM 687 O O . ARG A 1 89 ? -4.628 8.279 -6.138 1.00 93.25 89 ARG A O 1
ATOM 694 N N . ILE A 1 90 ? -2.488 8.803 -5.698 1.00 89.75 90 ILE A N 1
ATOM 695 C CA . ILE A 1 90 ? -2.607 8.599 -4.242 1.00 89.75 90 ILE A CA 1
ATOM 696 C C . ILE A 1 90 ? -3.689 9.514 -3.649 1.00 89.75 90 ILE A C 1
ATOM 698 O O . ILE A 1 90 ? -4.500 9.062 -2.843 1.00 89.75 90 ILE A O 1
ATOM 702 N N . ASN A 1 91 ? -3.755 10.768 -4.109 1.00 84.44 91 ASN A N 1
ATOM 703 C CA . ASN A 1 91 ? -4.683 11.779 -3.592 1.00 84.44 91 ASN A CA 1
ATOM 704 C C . ASN A 1 91 ? -5.981 11.919 -4.411 1.00 84.44 91 ASN A C 1
ATOM 706 O O . ASN A 1 91 ? -6.801 12.781 -4.101 1.00 84.44 91 ASN A O 1
ATOM 710 N N . GLY A 1 92 ? -6.197 11.090 -5.441 1.00 87.88 92 GLY A N 1
ATOM 711 C CA . GLY A 1 92 ? -7.438 11.099 -6.220 1.00 87.88 92 GLY A CA 1
ATOM 712 C C . GLY A 1 92 ? -7.253 10.985 -7.734 1.00 87.88 92 GLY A C 1
ATOM 713 O O . GLY A 1 92 ? -6.421 10.230 -8.236 1.00 87.88 92 GLY A O 1
ATOM 714 N N . VAL A 1 93 ? -8.118 11.679 -8.479 1.00 89.81 93 VAL A N 1
ATOM 715 C CA . VAL A 1 93 ? -8.153 11.640 -9.948 1.00 89.81 93 VAL A CA 1
ATOM 716 C C . VAL A 1 93 ? -7.155 12.635 -10.529 1.00 89.81 93 VAL A C 1
ATOM 718 O O . VAL A 1 93 ? -7.047 13.756 -10.047 1.00 89.81 93 VAL A O 1
ATOM 721 N N . LEU A 1 94 ? -6.495 12.237 -11.620 1.00 91.25 94 LEU A N 1
ATOM 722 C CA . LEU A 1 94 ? -5.496 13.063 -12.291 1.00 91.25 94 LEU A CA 1
ATOM 723 C C . LEU A 1 94 ? -6.067 14.403 -12.783 1.00 91.25 94 LEU A C 1
ATOM 725 O O . LEU A 1 94 ? -6.975 14.432 -13.627 1.00 91.25 94 LEU A O 1
ATOM 729 N N . GLY A 1 95 ? -5.466 15.498 -12.328 1.00 91.31 95 GLY A N 1
ATOM 730 C CA . GLY A 1 95 ? -5.752 16.856 -12.783 1.00 91.31 95 GLY A CA 1
ATOM 731 C C . GLY A 1 95 ? -5.196 17.157 -14.181 1.00 91.31 95 GLY A C 1
ATOM 732 O O . GLY A 1 95 ? -4.444 16.381 -14.775 1.00 91.31 95 GLY A O 1
ATOM 733 N N . LYS A 1 96 ? -5.543 18.328 -14.735 1.00 92.12 96 LYS A N 1
ATOM 734 C CA . LYS A 1 96 ? -5.055 18.761 -16.062 1.00 92.12 96 LYS A CA 1
ATOM 735 C C . LYS A 1 96 ? -3.528 18.926 -16.096 1.00 92.12 96 LYS A C 1
ATOM 737 O O . LYS A 1 96 ? -2.903 18.539 -17.078 1.00 92.12 96 LYS A O 1
ATOM 742 N N . GLN A 1 97 ? -2.939 19.465 -15.027 1.00 90.19 97 GLN A N 1
ATOM 743 C CA . GLN A 1 97 ? -1.488 19.651 -14.917 1.00 90.19 97 GLN A CA 1
ATOM 744 C C . GLN A 1 97 ? -0.742 18.312 -14.865 1.00 90.19 97 GLN A C 1
ATOM 746 O O . GLN A 1 97 ? 0.223 18.126 -15.595 1.00 90.19 97 GLN A O 1
ATOM 751 N N . GLU A 1 98 ? -1.222 17.348 -14.080 1.00 91.88 98 GLU A N 1
ATOM 752 C CA . GLU A 1 98 ? -0.601 16.020 -13.958 1.00 91.88 98 GLU A CA 1
ATOM 753 C C . GLU A 1 98 ? -0.649 15.244 -15.280 1.00 91.88 98 GLU A C 1
ATOM 755 O O . GLU A 1 98 ? 0.334 14.624 -15.679 1.00 91.88 98 GLU A O 1
ATOM 760 N N . LYS A 1 99 ? -1.760 15.343 -16.024 1.00 93.31 99 LYS A N 1
ATOM 761 C CA . LYS A 1 99 ? -1.854 14.785 -17.384 1.00 93.31 99 LYS A CA 1
ATOM 762 C C . LYS A 1 99 ? -0.841 15.420 -18.340 1.00 93.31 99 LYS A C 1
ATOM 764 O O . LYS A 1 99 ? -0.252 14.708 -19.147 1.00 93.31 99 LYS A O 1
ATOM 769 N N . ALA A 1 100 ? -0.620 16.734 -18.246 1.00 92.94 100 ALA A N 1
ATOM 770 C CA . ALA A 1 100 ? 0.386 17.418 -19.056 1.00 92.94 100 ALA A CA 1
ATOM 771 C C . ALA A 1 100 ? 1.811 16.959 -18.698 1.00 92.94 100 ALA A C 1
ATOM 773 O O . ALA A 1 100 ? 2.598 16.676 -19.597 1.00 92.94 100 ALA A O 1
ATOM 774 N N . VAL A 1 101 ? 2.113 16.799 -17.403 1.00 92.94 101 VAL A N 1
ATOM 775 C CA . VAL A 1 101 ? 3.400 16.263 -16.920 1.00 92.94 101 VAL A CA 1
ATOM 776 C C . VAL A 1 101 ? 3.660 14.853 -17.458 1.00 92.94 101 VAL A C 1
ATOM 778 O O . VAL A 1 101 ? 4.784 14.557 -17.846 1.00 92.94 101 VAL A O 1
ATOM 781 N N . LEU A 1 102 ? 2.633 14.001 -17.542 1.00 95.19 102 LEU A N 1
ATOM 782 C CA . LEU A 1 102 ? 2.743 12.650 -18.108 1.00 95.19 102 LEU A CA 1
ATOM 783 C C . LEU A 1 102 ? 2.901 12.640 -19.638 1.00 95.19 102 LEU A C 1
ATOM 785 O O . LEU A 1 102 ? 3.547 11.744 -20.175 1.00 95.19 102 LEU A O 1
ATOM 789 N N . ALA A 1 103 ? 2.333 13.616 -20.349 1.00 95.50 103 ALA A N 1
ATOM 790 C CA . ALA A 1 103 ? 2.380 13.662 -21.812 1.00 95.50 103 ALA A CA 1
ATOM 791 C C . ALA A 1 103 ? 3.790 13.949 -22.361 1.00 95.50 103 ALA A C 1
ATOM 793 O O . ALA A 1 103 ? 4.167 13.406 -23.39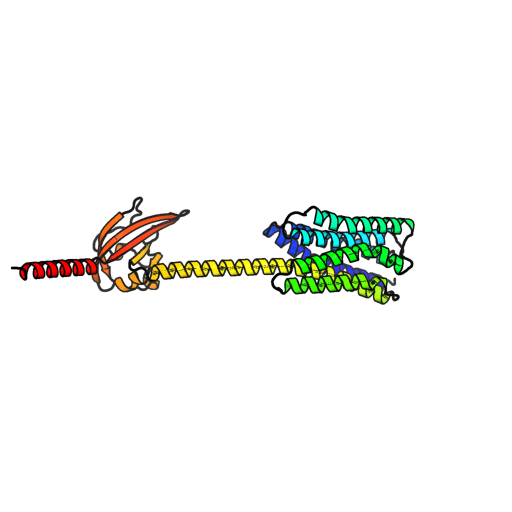9 1.00 95.50 103 ALA A O 1
ATOM 794 N N . VAL A 1 104 ? 4.582 14.766 -21.658 1.00 95.75 104 VAL A N 1
ATOM 795 C CA . VAL A 1 104 ? 5.945 15.150 -22.069 1.00 95.75 104 VAL A CA 1
ATOM 796 C C . VAL A 1 104 ? 6.884 13.942 -22.238 1.00 95.75 104 VAL A C 1
ATOM 798 O O . VAL A 1 104 ? 7.422 13.774 -23.335 1.00 95.75 104 VAL A O 1
ATOM 801 N N . PRO A 1 105 ? 7.085 13.066 -21.231 1.00 96.69 105 PRO A N 1
ATOM 802 C CA . PRO A 1 105 ? 7.957 11.905 -21.389 1.00 96.69 105 PRO A CA 1
ATOM 803 C C . PRO A 1 105 ? 7.412 10.892 -22.403 1.00 96.69 105 PRO A C 1
ATOM 805 O O . PRO A 1 105 ? 8.202 10.231 -23.066 1.00 96.69 105 PRO A O 1
ATOM 808 N N . VAL A 1 106 ? 6.088 10.791 -22.578 1.00 97.38 106 VAL A N 1
ATOM 809 C CA . VAL A 1 106 ? 5.482 9.925 -23.608 1.00 97.38 106 VAL A CA 1
ATOM 810 C C . VAL A 1 106 ? 5.844 10.411 -25.010 1.00 97.38 106 VAL A C 1
ATOM 812 O O . VAL A 1 106 ? 6.273 9.614 -25.841 1.00 97.38 106 VAL A O 1
ATOM 815 N N . ALA A 1 107 ? 5.731 11.716 -25.270 1.00 96.81 107 ALA A N 1
ATOM 816 C CA . ALA A 1 107 ? 6.144 12.300 -26.544 1.00 96.81 107 ALA A CA 1
ATOM 817 C C . ALA A 1 107 ? 7.649 12.115 -26.795 1.00 96.81 107 ALA A C 1
ATOM 819 O O . ALA A 1 107 ? 8.044 11.720 -27.891 1.00 96.81 107 ALA A O 1
ATOM 820 N N . ALA A 1 108 ? 8.479 12.331 -25.769 1.00 95.88 108 ALA A N 1
ATOM 821 C CA . ALA A 1 108 ? 9.921 12.109 -25.856 1.00 95.88 108 ALA A CA 1
ATOM 822 C C . ALA A 1 108 ? 10.264 10.639 -26.156 1.00 95.88 108 ALA A C 1
ATOM 824 O O . ALA A 1 108 ? 11.120 10.371 -26.996 1.00 95.88 108 ALA A O 1
ATOM 825 N N . TRP A 1 109 ? 9.564 9.686 -25.530 1.00 96.88 109 TRP A N 1
ATOM 826 C CA . TRP A 1 109 ? 9.751 8.262 -25.802 1.00 96.88 109 TRP A CA 1
ATOM 827 C C . TRP A 1 109 ? 9.332 7.884 -27.224 1.00 96.88 109 TRP A C 1
ATOM 829 O O . TRP A 1 109 ? 10.066 7.167 -27.893 1.00 96.88 109 TRP A O 1
ATOM 839 N N . MET A 1 110 ? 8.213 8.411 -27.733 1.00 96.31 110 MET A N 1
ATOM 840 C CA . MET A 1 110 ? 7.806 8.170 -29.125 1.00 96.31 110 MET A CA 1
ATOM 841 C C . MET A 1 110 ? 8.848 8.684 -30.126 1.00 96.31 110 MET A C 1
ATOM 843 O O . MET A 1 110 ? 9.162 7.988 -31.088 1.00 96.31 110 MET A O 1
ATOM 847 N N . LEU A 1 111 ? 9.424 9.867 -29.889 1.00 95.44 111 LEU A N 1
ATOM 848 C CA . LEU A 1 111 ? 10.504 10.402 -30.725 1.00 95.44 111 LEU A CA 1
ATOM 849 C C . LEU A 1 111 ? 11.757 9.514 -30.679 1.00 95.44 111 LEU A C 1
ATOM 851 O O . LEU A 1 111 ? 12.338 9.223 -31.725 1.00 95.44 111 LEU A O 1
ATOM 855 N N . ALA A 1 112 ? 12.141 9.040 -29.491 1.00 93.31 112 ALA A N 1
ATOM 856 C CA . ALA A 1 112 ? 13.247 8.100 -29.320 1.00 93.31 112 ALA A CA 1
ATOM 857 C C . ALA A 1 112 ? 12.996 6.754 -30.022 1.00 93.31 112 ALA A C 1
ATOM 859 O O . ALA A 1 112 ? 13.889 6.226 -30.683 1.00 93.31 112 ALA A O 1
ATOM 860 N N . ALA A 1 113 ? 11.775 6.224 -29.931 1.00 93.75 113 ALA A N 1
ATOM 861 C CA . ALA A 1 113 ? 11.368 4.989 -30.591 1.00 93.75 113 ALA A CA 1
ATOM 862 C C . ALA A 1 113 ? 11.424 5.114 -32.119 1.00 93.75 113 ALA A C 1
ATOM 864 O O . ALA A 1 113 ? 11.977 4.240 -32.784 1.00 93.75 113 ALA A O 1
ATOM 865 N N . ILE A 1 114 ? 10.911 6.219 -32.675 1.00 93.62 114 ILE A N 1
ATOM 866 C CA . ILE A 1 114 ? 10.993 6.509 -34.114 1.00 93.62 114 ILE A CA 1
ATOM 867 C C . ILE A 1 114 ? 12.458 6.539 -34.553 1.00 93.62 114 ILE A C 1
ATOM 869 O O . ILE A 1 114 ? 12.823 5.864 -35.512 1.00 93.62 114 ILE A O 1
ATOM 873 N N . TYR A 1 115 ? 13.313 7.263 -33.828 1.00 91.25 115 TYR A N 1
ATOM 874 C CA . TYR A 1 115 ? 14.741 7.310 -34.129 1.00 91.25 115 TYR A CA 1
ATOM 875 C C . TYR A 1 115 ? 15.372 5.910 -34.151 1.00 91.25 115 TYR A C 1
ATOM 877 O O . TYR A 1 115 ? 16.060 5.569 -35.109 1.00 91.25 115 TYR A O 1
ATOM 885 N N . LEU A 1 116 ? 15.097 5.080 -33.141 1.00 89.50 116 LEU A N 1
ATOM 886 C CA . LEU A 1 116 ? 15.645 3.727 -33.045 1.00 89.50 116 LEU A CA 1
ATOM 887 C C . LEU A 1 116 ? 15.189 2.827 -34.208 1.00 89.50 116 LEU A C 1
ATOM 889 O O . LEU A 1 116 ? 15.975 2.022 -34.700 1.00 89.50 116 LEU A O 1
ATOM 893 N N . VAL A 1 117 ? 13.947 2.974 -34.681 1.00 90.81 117 VAL A N 1
ATOM 894 C CA . VAL A 1 117 ? 13.427 2.213 -35.833 1.00 90.81 117 VAL A CA 1
ATOM 895 C C . VAL A 1 117 ? 14.150 2.584 -37.132 1.00 90.81 117 VAL A C 1
ATOM 897 O O . VAL A 1 117 ? 14.431 1.699 -37.937 1.00 90.81 117 VAL A O 1
ATOM 900 N N . PHE A 1 118 ? 14.463 3.867 -37.342 1.00 89.12 118 PHE A N 1
ATOM 901 C CA . PHE A 1 118 ? 15.094 4.341 -38.581 1.00 89.12 118 PHE A CA 1
ATOM 902 C C . PHE A 1 118 ? 16.623 4.239 -38.581 1.00 89.12 118 PHE A C 1
ATOM 904 O O . PHE A 1 118 ? 17.211 3.976 -39.627 1.00 89.12 118 PHE A O 1
ATOM 911 N N . VAL A 1 119 ? 17.267 4.478 -37.437 1.00 88.50 119 VAL A N 1
ATOM 912 C CA . VAL A 1 119 ? 18.734 4.553 -37.323 1.00 88.50 119 VAL A CA 1
ATOM 913 C C . VAL A 1 119 ? 19.333 3.261 -36.765 1.00 88.50 119 VAL A C 1
ATOM 915 O O . VAL A 1 119 ? 20.459 2.910 -37.107 1.00 88.50 119 VAL A O 1
ATOM 918 N N . GLY A 1 120 ? 18.578 2.522 -35.952 1.00 84.00 120 GLY A N 1
ATOM 919 C CA . GLY A 1 120 ? 19.043 1.315 -35.274 1.00 84.00 120 GLY A CA 1
ATOM 920 C C . GLY A 1 120 ? 19.723 1.587 -33.931 1.00 84.00 120 GLY A C 1
ATOM 921 O O . GLY A 1 120 ? 19.590 2.665 -33.349 1.00 84.00 120 GLY A O 1
ATOM 922 N N . MET A 1 121 ? 20.414 0.569 -33.411 1.00 79.38 121 MET A N 1
ATOM 923 C CA . MET A 1 121 ? 21.035 0.583 -32.082 1.00 79.38 121 MET A CA 1
ATOM 924 C C . MET A 1 121 ? 21.997 1.767 -31.863 1.00 79.38 121 MET A C 1
ATOM 926 O O . MET A 1 121 ? 22.783 2.091 -32.761 1.00 79.38 121 MET A O 1
ATOM 930 N N . PRO A 1 122 ? 21.988 2.392 -30.666 1.00 81.62 122 PRO A N 1
ATOM 931 C CA . PRO A 1 122 ? 22.836 3.540 -30.363 1.00 81.62 122 PRO A CA 1
ATOM 932 C C . PRO A 1 122 ? 24.333 3.244 -30.524 1.00 81.62 122 PRO A C 1
ATOM 934 O O . PRO A 1 122 ? 24.884 2.379 -29.850 1.00 81.62 122 PRO A O 1
ATOM 937 N N . GLN A 1 123 ? 25.007 4.019 -31.377 1.00 82.56 123 GLN A N 1
ATOM 938 C CA . GLN A 1 123 ? 26.451 3.893 -31.641 1.00 82.56 123 GLN A CA 1
ATOM 939 C C . GLN A 1 123 ? 27.309 4.890 -30.838 1.00 82.56 123 GLN A C 1
ATOM 941 O O . GLN A 1 123 ? 28.535 4.853 -30.899 1.00 82.56 123 GLN A O 1
ATOM 946 N N . SER A 1 124 ? 26.688 5.820 -30.104 1.00 85.62 124 SER A N 1
ATOM 947 C CA . SER A 1 124 ? 27.390 6.830 -29.304 1.00 85.62 124 SER A CA 1
ATOM 948 C C . SER A 1 124 ? 26.678 7.109 -27.982 1.00 85.62 124 SER A C 1
ATOM 950 O O . SER A 1 124 ? 25.464 6.933 -27.862 1.00 85.62 124 SER A O 1
ATOM 952 N N . VAL A 1 125 ? 27.431 7.604 -26.996 1.00 85.06 125 VAL A N 1
ATOM 953 C CA . VAL A 1 125 ? 26.914 7.991 -25.670 1.00 85.06 125 VAL A CA 1
ATOM 954 C C . VAL A 1 125 ? 25.782 9.020 -25.777 1.00 85.06 125 VAL A C 1
ATOM 956 O O . VAL A 1 125 ? 24.778 8.923 -25.076 1.00 85.06 125 VAL A O 1
ATOM 959 N N . ALA A 1 126 ? 25.895 9.985 -26.696 1.00 84.88 126 ALA A N 1
ATOM 960 C CA . ALA A 1 126 ? 24.861 10.999 -26.907 1.00 84.88 126 ALA A CA 1
ATOM 961 C C . ALA A 1 126 ? 23.530 10.387 -27.381 1.00 84.88 126 ALA A C 1
ATOM 963 O O . ALA A 1 126 ? 22.458 10.797 -26.933 1.00 84.88 126 ALA A O 1
ATOM 964 N N . VAL A 1 127 ? 23.593 9.373 -28.249 1.00 85.75 127 VAL A N 1
ATOM 965 C CA . VAL A 1 127 ? 22.404 8.658 -28.732 1.00 85.75 127 VAL A CA 1
ATOM 966 C C . VAL A 1 127 ? 21.822 7.767 -27.633 1.00 85.75 127 VAL A C 1
ATOM 968 O O . VAL A 1 127 ? 20.604 7.720 -27.471 1.00 85.75 127 VAL A O 1
ATOM 971 N N . TRP A 1 128 ? 22.669 7.132 -26.816 1.00 86.69 128 TRP A N 1
ATOM 972 C CA . TRP A 1 128 ? 22.222 6.413 -25.620 1.00 86.69 128 TRP A CA 1
ATOM 973 C C . TRP A 1 128 ? 21.441 7.318 -24.668 1.00 86.69 128 TRP A C 1
ATOM 975 O O . TRP A 1 128 ? 20.358 6.942 -24.213 1.00 86.69 128 TRP A O 1
ATOM 985 N N . TYR A 1 129 ? 21.935 8.532 -24.417 1.00 88.50 129 TYR A N 1
ATOM 986 C CA . TYR A 1 129 ? 21.205 9.522 -23.631 1.00 88.50 129 TYR A CA 1
ATOM 987 C C . TYR A 1 129 ? 19.874 9.890 -24.270 1.00 88.50 129 TYR A C 1
ATOM 989 O O . TYR A 1 129 ? 18.858 9.867 -23.582 1.00 88.50 129 TYR A O 1
ATOM 997 N N . PHE A 1 130 ? 19.838 10.178 -25.569 1.00 88.75 130 PHE A N 1
ATOM 998 C CA . PHE A 1 130 ? 18.589 10.504 -26.258 1.00 88.75 130 PHE A CA 1
ATOM 999 C C . PHE A 1 130 ? 17.516 9.413 -26.080 1.00 88.75 130 PHE A C 1
ATOM 1001 O O . PHE A 1 130 ? 16.374 9.722 -25.737 1.00 88.75 130 PHE A O 1
ATOM 1008 N N . VAL A 1 131 ? 17.894 8.138 -26.222 1.00 89.12 131 VAL A N 1
ATOM 1009 C CA . VAL A 1 131 ? 16.963 7.003 -26.106 1.00 89.12 131 VAL A CA 1
ATOM 1010 C C . VAL A 1 131 ? 16.522 6.747 -24.659 1.00 89.12 131 VAL A C 1
ATOM 1012 O O . VAL A 1 131 ? 15.367 6.398 -24.421 1.00 89.12 131 VAL A O 1
ATOM 1015 N N . THR A 1 132 ? 17.403 6.950 -23.676 1.00 91.25 132 THR A N 1
ATOM 1016 C CA . THR A 1 132 ? 17.121 6.666 -22.252 1.00 91.25 132 THR A CA 1
ATOM 1017 C C . THR A 1 132 ? 16.534 7.851 -21.479 1.00 91.25 132 THR A C 1
ATOM 1019 O O . THR A 1 132 ? 15.898 7.655 -20.439 1.00 91.25 132 THR A O 1
ATOM 1022 N N . THR A 1 133 ? 16.662 9.078 -21.998 1.00 93.12 133 THR A N 1
ATOM 1023 C CA . THR A 1 133 ? 16.162 10.314 -21.368 1.00 93.12 133 THR A CA 1
ATOM 1024 C C . THR A 1 133 ? 14.688 10.241 -20.956 1.00 93.12 133 THR A C 1
ATOM 1026 O O . THR A 1 133 ? 14.386 10.663 -19.841 1.00 93.12 133 THR A O 1
ATOM 1029 N N . PRO A 1 134 ? 13.753 9.687 -21.754 1.00 96.00 134 PRO A N 1
ATOM 1030 C CA . PRO A 1 134 ? 12.353 9.576 -21.341 1.00 96.00 134 PRO A CA 1
ATOM 1031 C C . PRO A 1 134 ? 12.168 8.746 -20.063 1.00 96.00 134 PRO A C 1
ATOM 1033 O O . PRO A 1 134 ? 11.404 9.129 -19.177 1.00 96.00 134 PRO A O 1
ATOM 1036 N N . VAL A 1 135 ? 12.903 7.637 -19.930 1.00 95.75 135 VAL A N 1
ATOM 1037 C CA . VAL A 1 135 ? 12.868 6.777 -18.737 1.00 95.75 135 VAL A CA 1
ATOM 1038 C C . VAL A 1 135 ? 13.502 7.494 -17.542 1.00 95.75 135 VAL A C 1
ATOM 1040 O O . VAL A 1 135 ? 12.936 7.483 -16.445 1.00 95.75 135 VAL A O 1
ATOM 1043 N N . ILE A 1 136 ? 14.636 8.174 -17.746 1.00 96.31 136 ILE A N 1
ATOM 1044 C CA . ILE A 1 136 ? 15.290 9.000 -16.716 1.00 96.31 136 ILE A CA 1
ATOM 1045 C C . ILE A 1 136 ? 14.332 10.097 -16.229 1.00 96.31 136 ILE A C 1
ATOM 1047 O O . ILE A 1 136 ? 14.149 10.259 -15.024 1.00 96.31 136 ILE A O 1
ATOM 1051 N N . ALA A 1 137 ? 13.651 10.791 -17.144 1.00 97.25 137 ALA A N 1
ATOM 1052 C CA . ALA A 1 137 ? 12.698 11.852 -16.829 1.00 97.25 137 ALA A CA 1
ATOM 1053 C C . ALA A 1 137 ? 11.511 11.338 -16.002 1.00 97.25 137 ALA A C 1
ATOM 1055 O O . ALA A 1 137 ? 11.152 11.954 -15.000 1.00 97.25 137 ALA A O 1
ATOM 1056 N N . VAL A 1 138 ? 10.931 10.185 -16.355 1.00 98.00 138 VAL A N 1
ATOM 1057 C CA . VAL A 1 138 ? 9.868 9.557 -15.548 1.00 98.00 138 VAL A CA 1
ATOM 1058 C C . VAL A 1 138 ? 10.376 9.188 -14.153 1.00 98.00 138 VAL A C 1
ATOM 1060 O O . VAL A 1 138 ? 9.683 9.421 -13.167 1.00 98.00 138 VAL A O 1
ATOM 1063 N N . THR A 1 139 ? 11.597 8.663 -14.049 1.00 97.44 139 THR A N 1
ATOM 1064 C CA . THR A 1 139 ? 12.207 8.301 -12.756 1.00 97.44 139 THR A CA 1
ATOM 1065 C C . THR A 1 139 ? 12.455 9.529 -11.884 1.00 97.44 139 THR A C 1
ATOM 1067 O O . THR A 1 139 ? 12.191 9.506 -10.683 1.00 97.44 139 THR A O 1
ATOM 1070 N N . LEU A 1 140 ? 12.890 10.632 -12.493 1.00 97.62 140 LEU A N 1
ATOM 1071 C CA . LEU A 1 140 ? 13.030 11.917 -11.819 1.00 97.62 140 LEU A CA 1
ATOM 1072 C C . LEU A 1 140 ? 11.672 12.425 -11.321 1.00 97.62 140 LEU A C 1
ATOM 1074 O O . LEU A 1 140 ? 11.565 12.866 -10.181 1.00 97.62 140 LEU A O 1
ATOM 1078 N N . LEU A 1 141 ? 10.621 12.325 -12.138 1.00 97.25 141 LEU A N 1
ATOM 1079 C CA . LEU A 1 141 ? 9.266 12.700 -11.730 1.00 97.25 141 LEU A CA 1
ATOM 1080 C C . LEU A 1 141 ? 8.743 11.829 -10.579 1.00 97.25 141 LEU A C 1
ATOM 1082 O O . LEU A 1 141 ? 8.096 12.364 -9.683 1.00 97.25 141 LEU A O 1
ATOM 1086 N N . ILE A 1 142 ? 9.057 10.527 -10.557 1.00 96.94 142 ILE A N 1
ATOM 1087 C CA . ILE A 1 142 ? 8.761 9.636 -9.421 1.00 96.94 142 ILE A CA 1
ATOM 1088 C C . ILE A 1 142 ? 9.435 10.165 -8.154 1.00 96.94 142 ILE A C 1
ATOM 1090 O O . ILE A 1 142 ? 8.764 10.369 -7.144 1.00 96.94 142 ILE A O 1
ATOM 1094 N N . PHE A 1 143 ? 10.739 10.434 -8.216 1.00 96.38 143 PHE A N 1
ATOM 1095 C CA . PHE A 1 143 ? 11.504 10.937 -7.076 1.00 96.38 143 PHE A CA 1
ATOM 1096 C C . PHE A 1 143 ? 10.967 12.287 -6.568 1.00 96.38 143 PHE A C 1
ATOM 1098 O O . PHE A 1 143 ? 10.706 12.451 -5.377 1.00 96.38 143 PHE A O 1
ATOM 1105 N N . LEU A 1 144 ? 10.712 13.236 -7.474 1.00 94.81 144 LEU A N 1
ATOM 1106 C CA . LEU A 1 144 ? 10.143 14.543 -7.132 1.00 94.81 144 LEU A CA 1
ATOM 1107 C C . LEU A 1 144 ? 8.735 14.427 -6.535 1.00 94.81 144 LEU A C 1
ATOM 1109 O O . LEU A 1 144 ? 8.399 15.167 -5.610 1.00 94.81 144 LEU A O 1
ATOM 1113 N N . GLN A 1 145 ? 7.912 13.505 -7.038 1.00 92.94 145 GLN A N 1
ATOM 1114 C CA . GLN A 1 145 ? 6.583 13.261 -6.487 1.00 92.94 145 GLN A CA 1
ATOM 1115 C C . GLN A 1 145 ? 6.667 12.689 -5.068 1.00 92.94 145 GLN A C 1
ATOM 1117 O O . GLN A 1 145 ? 5.923 13.129 -4.195 1.00 92.94 145 GLN A O 1
ATOM 1122 N N . LEU A 1 146 ? 7.596 11.766 -4.811 1.00 92.38 146 LEU A N 1
ATOM 1123 C CA . LEU A 1 146 ? 7.823 11.212 -3.475 1.00 92.38 146 LEU A CA 1
ATOM 1124 C C . LEU A 1 146 ? 8.313 12.275 -2.482 1.00 92.38 146 LEU A C 1
ATOM 1126 O O . LEU A 1 146 ? 7.856 12.281 -1.342 1.00 92.38 146 LEU A O 1
ATOM 1130 N N . LEU A 1 147 ? 9.157 13.218 -2.917 1.00 90.88 147 LEU A N 1
ATOM 1131 C CA . LEU A 1 147 ? 9.562 14.365 -2.092 1.00 90.88 147 LEU A CA 1
ATOM 1132 C C . LEU A 1 147 ? 8.381 15.282 -1.742 1.00 90.88 147 LEU A C 1
ATOM 1134 O O . LEU A 1 147 ? 8.302 15.780 -0.623 1.00 90.88 147 LEU A O 1
ATOM 1138 N N . ARG A 1 148 ? 7.446 15.501 -2.677 1.00 86.81 148 ARG A N 1
ATOM 1139 C CA . ARG A 1 148 ? 6.254 16.341 -2.443 1.00 86.81 148 ARG A CA 1
ATOM 1140 C C . ARG A 1 148 ? 5.241 15.712 -1.496 1.00 86.81 148 ARG A C 1
ATOM 1142 O O . ARG A 1 148 ? 4.547 16.436 -0.793 1.00 86.81 148 ARG A O 1
ATOM 1149 N N . VAL A 1 149 ? 5.131 14.386 -1.502 1.00 77.81 149 VAL A N 1
ATOM 1150 C CA . VAL A 1 149 ? 4.234 13.634 -0.607 1.00 77.81 149 VAL A CA 1
ATOM 1151 C C . VAL A 1 149 ? 4.793 13.574 0.829 1.00 77.81 149 VAL A C 1
ATOM 1153 O O . VAL A 1 149 ? 4.113 13.078 1.723 1.00 77.81 149 VAL A O 1
ATOM 1156 N N . GLY A 1 150 ? 5.998 14.115 1.067 1.00 59.12 150 GLY A N 1
ATOM 1157 C CA . GLY A 1 150 ? 6.701 14.127 2.350 1.00 59.12 150 GLY A CA 1
ATOM 1158 C C . GLY A 1 150 ? 5.880 14.699 3.508 1.00 59.12 150 GLY A C 1
ATOM 1159 O O . GLY A 1 150 ? 5.826 15.910 3.711 1.00 59.12 150 GLY A O 1
ATOM 1160 N N . GLY A 1 151 ? 5.259 13.793 4.264 1.00 65.38 151 GLY A N 1
ATOM 1161 C CA . GLY A 1 151 ? 4.817 14.000 5.642 1.00 65.38 151 GLY A CA 1
ATOM 1162 C C . GLY A 1 151 ? 5.881 13.491 6.618 1.00 65.38 151 GLY A C 1
ATOM 1163 O O . GLY A 1 151 ? 7.073 13.552 6.321 1.00 65.38 151 GLY A O 1
ATOM 1164 N N . ASP A 1 152 ? 5.460 12.955 7.766 1.00 65.31 152 ASP A N 1
ATOM 1165 C CA . ASP A 1 152 ? 6.372 12.324 8.728 1.00 65.31 152 ASP A CA 1
ATOM 1166 C C . ASP A 1 152 ? 7.188 11.202 8.064 1.00 65.31 152 ASP A C 1
ATOM 1168 O O . ASP A 1 152 ? 6.613 10.290 7.463 1.00 65.31 152 ASP A O 1
ATOM 1172 N N . PHE A 1 153 ? 8.521 11.251 8.205 1.00 74.81 153 PHE A N 1
ATOM 1173 C CA . PHE A 1 153 ? 9.465 10.277 7.645 1.00 74.81 153 PHE A CA 1
ATOM 1174 C C . PHE A 1 153 ? 9.250 8.870 8.230 1.00 74.81 153 PHE A C 1
ATOM 1176 O O . PHE A 1 153 ? 9.946 8.428 9.145 1.00 74.81 153 PHE A O 1
ATOM 1183 N N . SER A 1 154 ? 8.281 8.138 7.684 1.00 84.44 154 SER A N 1
ATOM 1184 C CA . SER A 1 154 ? 8.101 6.713 7.959 1.00 84.44 154 SER A CA 1
ATOM 1185 C C . SER A 1 154 ? 9.181 5.886 7.256 1.00 84.44 154 SER A C 1
ATOM 1187 O O . SER A 1 154 ? 9.737 6.284 6.229 1.00 84.44 154 SER A O 1
ATOM 1189 N N . THR A 1 155 ? 9.469 4.690 7.777 1.00 88.12 155 THR A N 1
ATOM 1190 C CA . THR A 1 155 ? 10.476 3.787 7.193 1.00 88.12 155 THR A CA 1
ATOM 1191 C C . THR A 1 155 ? 10.192 3.478 5.719 1.00 88.12 155 THR A C 1
ATOM 1193 O O . THR A 1 155 ? 11.122 3.413 4.918 1.00 88.12 155 THR A O 1
ATOM 1196 N N . SER A 1 156 ? 8.917 3.333 5.338 1.00 89.50 156 SER A N 1
ATOM 1197 C CA . SER A 1 156 ? 8.526 3.097 3.941 1.00 89.50 156 SER A CA 1
ATOM 1198 C C . SER A 1 156 ? 8.797 4.299 3.032 1.00 89.50 156 SER A C 1
ATOM 1200 O O . SER A 1 156 ? 9.270 4.110 1.914 1.00 89.50 156 SER A O 1
ATOM 1202 N N . GLN A 1 157 ? 8.572 5.529 3.506 1.00 90.31 157 GLN A N 1
ATOM 1203 C CA . GLN A 1 157 ? 8.878 6.744 2.743 1.00 90.31 157 GLN A CA 1
ATOM 1204 C C . GLN A 1 157 ? 10.380 6.928 2.524 1.00 90.31 157 GLN A C 1
ATOM 1206 O O . GLN A 1 157 ? 10.796 7.252 1.412 1.00 90.31 157 GLN A O 1
ATOM 1211 N N . ILE A 1 158 ? 11.202 6.669 3.547 1.00 91.75 158 ILE A N 1
ATOM 1212 C CA . ILE A 1 158 ? 12.665 6.695 3.403 1.00 91.75 158 ILE A CA 1
ATOM 1213 C C . ILE A 1 158 ? 13.098 5.659 2.363 1.00 91.75 158 ILE A C 1
ATOM 1215 O O . ILE A 1 158 ? 13.867 5.980 1.459 1.00 91.75 158 ILE A O 1
ATOM 1219 N N . LEU A 1 159 ? 12.562 4.437 2.438 1.00 92.81 159 LEU A N 1
ATOM 1220 C CA . LEU A 1 159 ? 12.883 3.382 1.479 1.00 92.81 159 LEU A CA 1
ATOM 1221 C C . LEU A 1 159 ? 12.452 3.750 0.048 1.00 92.81 159 LEU A C 1
ATOM 1223 O O . LEU A 1 159 ? 13.222 3.531 -0.886 1.00 92.81 159 LEU A O 1
ATOM 1227 N N . LEU A 1 160 ? 11.272 4.354 -0.137 1.00 93.81 160 LEU A N 1
ATOM 1228 C CA . LEU A 1 160 ? 10.798 4.869 -1.431 1.00 93.81 160 LEU A CA 1
ATOM 1229 C C . LEU A 1 160 ? 11.736 5.946 -1.996 1.00 93.81 160 LEU A C 1
ATOM 1231 O O . LEU A 1 160 ? 12.098 5.897 -3.172 1.00 93.81 160 LEU A O 1
ATOM 1235 N N . LEU A 1 161 ? 12.159 6.907 -1.171 1.00 94.81 161 LEU A N 1
ATOM 1236 C CA . LEU A 1 161 ? 13.063 7.983 -1.587 1.00 94.81 161 LEU A CA 1
ATOM 1237 C C . LEU A 1 161 ? 14.455 7.456 -1.945 1.00 94.81 161 LEU A C 1
ATOM 1239 O O . LEU A 1 161 ? 14.979 7.787 -3.005 1.00 94.81 161 LEU A O 1
ATOM 1243 N N . VAL A 1 162 ? 15.035 6.601 -1.101 1.00 95.31 162 VAL A N 1
ATOM 1244 C CA . VAL A 1 162 ? 16.370 6.031 -1.333 1.00 95.31 162 VAL A CA 1
ATOM 1245 C C . VAL A 1 162 ? 16.371 5.127 -2.565 1.00 95.31 162 VAL A C 1
ATOM 1247 O O . VAL A 1 162 ? 17.259 5.250 -3.404 1.00 95.31 162 VAL A O 1
ATOM 1250 N N . SER A 1 163 ? 15.364 4.261 -2.724 1.00 95.50 163 SER A N 1
ATOM 1251 C CA . SER A 1 163 ? 15.272 3.369 -3.890 1.00 95.50 163 SER A CA 1
ATOM 1252 C C . SER A 1 163 ? 15.013 4.125 -5.194 1.00 95.50 163 SER A C 1
ATOM 1254 O O . SER A 1 163 ? 15.657 3.827 -6.198 1.00 95.50 163 SER A O 1
ATOM 1256 N N . SER A 1 164 ? 14.144 5.143 -5.196 1.00 96.50 164 SER A N 1
ATOM 1257 C CA . SER A 1 164 ? 13.920 5.974 -6.389 1.00 96.50 164 SER A CA 1
ATOM 1258 C C . SER A 1 164 ? 15.136 6.832 -6.748 1.00 96.50 164 SER A C 1
ATOM 1260 O O . SER A 1 164 ? 15.447 6.962 -7.932 1.00 96.50 164 SER A O 1
ATOM 1262 N N . PHE A 1 165 ? 15.870 7.353 -5.759 1.00 96.88 165 PHE A N 1
ATOM 1263 C CA . PHE A 1 165 ? 17.129 8.064 -5.988 1.00 96.88 165 PHE A CA 1
ATOM 1264 C C . PHE A 1 165 ? 18.221 7.140 -6.540 1.00 96.88 165 PHE A C 1
ATOM 1266 O O . PHE A 1 165 ? 18.895 7.493 -7.510 1.00 96.88 165 PHE A O 1
ATOM 1273 N N . ALA A 1 166 ? 18.375 5.941 -5.970 1.00 97.00 166 ALA A N 1
ATOM 1274 C CA . ALA A 1 166 ? 19.310 4.936 -6.469 1.00 97.00 166 ALA A CA 1
ATOM 1275 C C . ALA A 1 166 ? 18.968 4.533 -7.912 1.00 97.00 166 ALA A C 1
ATOM 1277 O O . ALA A 1 166 ? 19.844 4.526 -8.775 1.00 97.00 166 ALA A O 1
ATOM 1278 N N . LEU A 1 167 ? 17.683 4.294 -8.201 1.00 96.69 167 LEU A N 1
ATOM 1279 C CA . LEU A 1 167 ? 17.206 3.944 -9.538 1.00 96.69 167 LEU A CA 1
ATOM 1280 C C . LEU A 1 167 ? 17.481 5.069 -10.545 1.00 96.69 167 LEU A C 1
ATOM 1282 O O . LEU A 1 167 ? 17.960 4.810 -11.648 1.00 96.69 167 LEU A O 1
ATOM 1286 N N . LEU A 1 168 ? 17.222 6.322 -10.158 1.00 97.06 168 LEU A N 1
ATOM 1287 C CA . LEU A 1 168 ? 17.530 7.496 -10.974 1.00 97.06 168 LEU A CA 1
ATOM 1288 C C . LEU A 1 168 ? 19.032 7.605 -11.258 1.00 97.06 168 LEU A C 1
ATOM 1290 O O . LEU A 1 168 ? 19.422 7.859 -12.396 1.00 97.06 168 LEU A O 1
ATOM 1294 N N . SER A 1 169 ? 19.861 7.382 -10.238 1.00 95.56 169 SER A N 1
ATOM 1295 C CA . SER A 1 169 ? 21.321 7.475 -10.332 1.00 95.56 169 SER A CA 1
ATOM 1296 C C . SER A 1 169 ? 21.890 6.430 -11.291 1.00 95.56 169 SER A C 1
ATOM 1298 O O . SER A 1 169 ? 22.679 6.774 -12.169 1.00 95.56 169 SER A O 1
ATOM 1300 N N . LEU A 1 170 ? 21.438 5.173 -11.188 1.00 94.50 170 LEU A N 1
ATOM 1301 C CA . LEU A 1 170 ? 21.846 4.112 -12.113 1.00 94.50 170 LEU A CA 1
ATOM 1302 C C . LEU A 1 170 ? 21.411 4.413 -13.552 1.00 94.50 170 LEU A C 1
ATOM 1304 O O . LEU A 1 170 ? 22.222 4.308 -14.471 1.00 94.50 170 LEU A O 1
ATOM 1308 N N . ARG A 1 171 ? 20.163 4.856 -13.757 1.00 93.62 171 ARG A N 1
ATOM 1309 C CA . ARG A 1 171 ? 19.641 5.184 -15.095 1.00 93.62 171 ARG A CA 1
ATOM 1310 C C . ARG A 1 171 ? 20.364 6.366 -15.739 1.00 93.62 171 ARG A C 1
ATOM 1312 O O . ARG A 1 171 ? 20.619 6.336 -16.937 1.00 93.62 171 ARG A O 1
ATOM 1319 N N . ALA A 1 172 ? 20.710 7.392 -14.961 1.00 93.25 172 ALA A N 1
ATOM 1320 C CA . ALA A 1 172 ? 21.446 8.555 -15.457 1.00 93.25 172 ALA A CA 1
ATOM 1321 C C . ALA A 1 172 ? 22.934 8.258 -15.718 1.00 93.25 172 ALA A C 1
ATOM 1323 O O . ALA A 1 172 ? 23.534 8.872 -16.604 1.00 93.25 172 ALA A O 1
ATOM 1324 N N . GLY A 1 173 ? 23.519 7.332 -14.949 1.00 90.12 173 GLY A N 1
ATOM 1325 C CA . GLY A 1 173 ? 24.922 6.938 -15.056 1.00 90.12 173 GLY A CA 1
ATOM 1326 C C . GLY A 1 173 ? 25.208 5.908 -16.150 1.00 90.12 173 GLY A C 1
ATOM 1327 O O . GLY A 1 173 ? 26.288 5.952 -16.736 1.00 90.12 173 GLY A O 1
ATOM 1328 N N . MET A 1 174 ? 24.256 5.016 -16.462 1.00 88.31 174 MET A N 1
ATOM 1329 C CA . MET A 1 174 ? 24.457 3.918 -17.422 1.00 88.31 174 MET A CA 1
ATOM 1330 C C . MET A 1 174 ? 25.024 4.389 -18.779 1.00 88.31 174 MET A C 1
ATOM 1332 O O . MET A 1 174 ? 26.025 3.810 -19.203 1.00 88.31 174 MET A O 1
ATOM 1336 N N . PRO A 1 175 ? 24.495 5.443 -19.441 1.00 88.12 175 PRO A N 1
ATOM 1337 C CA . PRO A 1 175 ? 24.987 5.861 -20.758 1.00 88.12 175 PRO A CA 1
ATOM 1338 C C . PRO A 1 175 ? 26.452 6.325 -20.791 1.00 88.12 175 PRO A C 1
ATOM 1340 O O . PRO A 1 175 ? 27.054 6.329 -21.860 1.00 88.12 175 PRO A O 1
ATOM 1343 N N . VAL A 1 176 ? 27.032 6.729 -19.651 1.00 85.88 176 VAL A N 1
ATOM 1344 C CA . VAL A 1 176 ? 28.430 7.207 -19.560 1.00 85.88 176 VAL A CA 1
ATOM 1345 C C . VAL A 1 176 ? 29.426 6.049 -19.571 1.00 85.88 176 VAL A C 1
ATOM 1347 O O . VAL A 1 176 ? 30.603 6.245 -19.871 1.00 85.88 176 VAL A O 1
ATOM 1350 N N . SER A 1 177 ? 28.980 4.843 -19.218 1.00 84.81 177 SER A N 1
ATOM 1351 C CA . SER A 1 177 ? 29.873 3.703 -19.075 1.00 84.81 177 SER A CA 1
ATOM 1352 C C . SER A 1 177 ? 30.427 3.259 -20.427 1.00 84.81 177 SER A C 1
ATOM 1354 O O . SER A 1 177 ? 29.689 2.837 -21.312 1.00 84.81 177 SER A O 1
ATOM 1356 N N . SER A 1 178 ? 31.751 3.295 -20.561 1.00 79.31 178 SER A N 1
ATOM 1357 C CA . SER A 1 178 ? 32.468 2.779 -21.730 1.00 79.31 178 SER A CA 1
ATOM 1358 C C . SER A 1 178 ? 32.757 1.275 -21.651 1.00 79.31 178 SER A C 1
ATOM 1360 O O . SER A 1 178 ? 33.119 0.674 -22.660 1.00 79.31 178 SER A O 1
ATOM 1362 N N . SER A 1 179 ? 32.600 0.658 -20.473 1.00 86.56 179 SER A N 1
ATOM 1363 C CA . SER A 1 179 ? 32.800 -0.780 -20.270 1.00 86.56 179 SER A CA 1
ATOM 1364 C C . SER A 1 179 ? 31.473 -1.525 -20.327 1.00 86.56 179 SER A C 1
ATOM 1366 O O . SER A 1 179 ? 30.554 -1.227 -19.558 1.00 86.56 179 SER A O 1
ATOM 1368 N N . MET A 1 180 ? 31.398 -2.536 -21.196 1.00 78.12 180 MET A N 1
ATOM 1369 C CA . MET A 1 180 ? 30.229 -3.411 -21.312 1.00 78.12 180 MET A CA 1
ATOM 1370 C C . MET A 1 180 ? 29.941 -4.164 -20.009 1.00 78.12 180 MET A C 1
ATOM 1372 O O . MET A 1 180 ? 28.782 -4.294 -19.633 1.00 78.12 180 MET A O 1
ATOM 1376 N N . GLU A 1 181 ? 30.968 -4.587 -19.269 1.00 82.38 181 GLU A N 1
ATOM 1377 C CA . GLU A 1 181 ? 30.795 -5.258 -17.970 1.00 82.38 181 GLU A CA 1
ATOM 1378 C C . GLU A 1 181 ? 30.091 -4.352 -16.953 1.00 82.38 181 GLU A C 1
ATOM 1380 O O . GLU A 1 181 ? 29.170 -4.781 -16.258 1.00 82.38 181 GLU A O 1
ATOM 1385 N N . ILE A 1 182 ? 30.479 -3.073 -16.909 1.00 85.12 182 ILE A N 1
ATOM 1386 C CA . ILE A 1 182 ? 29.850 -2.081 -16.033 1.00 85.12 182 ILE A CA 1
ATOM 1387 C C . ILE A 1 182 ? 28.406 -1.815 -16.482 1.00 85.12 182 ILE A C 1
ATOM 1389 O O . ILE A 1 182 ? 27.527 -1.714 -15.630 1.00 85.12 182 ILE A O 1
ATOM 1393 N N . VAL A 1 183 ? 28.133 -1.748 -17.792 1.00 83.31 183 VAL A N 1
ATOM 1394 C CA . VAL A 1 183 ? 26.762 -1.582 -18.313 1.00 83.31 183 VAL A CA 1
ATOM 1395 C C . VAL A 1 183 ? 25.871 -2.747 -17.880 1.00 83.31 183 VAL A C 1
ATOM 1397 O O . VAL A 1 183 ? 24.795 -2.501 -17.336 1.00 83.31 183 VAL A O 1
ATOM 1400 N N . TYR A 1 184 ? 26.323 -3.996 -18.042 1.00 82.62 184 TYR A N 1
ATOM 1401 C CA . TYR A 1 184 ? 25.572 -5.177 -17.601 1.00 82.62 184 TYR A CA 1
ATOM 1402 C C . TYR A 1 184 ? 25.350 -5.189 -16.086 1.00 82.62 184 TYR A C 1
ATOM 1404 O O . TYR A 1 184 ? 24.234 -5.444 -15.634 1.00 82.62 184 TYR A O 1
ATOM 1412 N N . LEU A 1 185 ? 26.374 -4.863 -15.292 1.00 86.62 185 LEU A N 1
ATOM 1413 C CA . LEU A 1 185 ? 26.247 -4.773 -13.836 1.00 86.62 185 LEU A CA 1
ATOM 1414 C C . LEU A 1 185 ? 25.205 -3.723 -13.424 1.00 86.62 185 LEU A C 1
ATOM 1416 O O . LEU A 1 185 ? 24.308 -4.015 -12.635 1.00 86.62 185 LEU A O 1
ATOM 1420 N N . VAL A 1 186 ? 25.303 -2.507 -13.970 1.00 89.50 186 VAL A N 1
ATOM 1421 C CA . VAL A 1 186 ? 24.370 -1.405 -13.688 1.00 89.50 186 VAL A CA 1
ATOM 1422 C C . VAL A 1 186 ? 22.952 -1.763 -14.126 1.00 89.50 186 VAL A C 1
ATOM 1424 O O . VAL A 1 186 ? 22.003 -1.463 -13.406 1.00 89.50 186 VAL A O 1
ATOM 1427 N N . TYR A 1 187 ? 22.805 -2.440 -15.263 1.00 87.62 187 TYR A N 1
ATOM 1428 C CA . TYR A 1 187 ? 21.525 -2.934 -15.758 1.00 87.62 187 TYR A CA 1
ATOM 1429 C C . TYR A 1 187 ? 20.883 -3.953 -14.799 1.00 87.62 187 TYR A C 1
ATOM 1431 O O . TYR A 1 187 ? 19.722 -3.792 -14.426 1.00 87.62 187 TYR A O 1
ATOM 1439 N N . PHE A 1 188 ? 21.631 -4.947 -14.307 1.00 87.56 188 PHE A N 1
ATOM 1440 C CA . PHE A 1 188 ? 21.098 -5.897 -13.321 1.00 87.56 188 PHE A CA 1
ATOM 1441 C C . PHE A 1 188 ? 20.746 -5.226 -11.989 1.00 87.56 188 PHE A C 1
ATOM 1443 O O . PHE A 1 188 ? 19.700 -5.519 -11.407 1.00 87.56 188 PHE A O 1
ATOM 1450 N N . LEU A 1 189 ? 21.574 -4.288 -11.519 1.00 91.50 189 LEU A N 1
ATOM 1451 C CA . LEU A 1 189 ? 21.260 -3.493 -10.330 1.00 91.50 189 LEU A CA 1
ATOM 1452 C C . LEU A 1 189 ? 19.981 -2.662 -10.528 1.00 91.50 189 LEU A C 1
ATOM 1454 O O . LEU A 1 189 ? 19.164 -2.562 -9.613 1.00 91.50 189 LEU A O 1
ATOM 1458 N N . GLU A 1 190 ? 19.768 -2.105 -11.722 1.00 92.12 190 GLU A N 1
ATOM 1459 C CA . GLU A 1 190 ? 18.539 -1.392 -12.075 1.00 92.12 190 GLU A CA 1
ATOM 1460 C C . GLU A 1 190 ? 17.307 -2.307 -11.992 1.00 92.12 190 GLU A C 1
ATOM 1462 O O . GLU A 1 190 ? 16.304 -1.931 -11.376 1.00 92.12 190 GLU A O 1
ATOM 1467 N N . LEU A 1 191 ? 17.392 -3.518 -12.559 1.00 91.44 191 LEU A N 1
ATOM 1468 C CA . LEU A 1 191 ? 16.315 -4.512 -12.505 1.00 91.44 191 LEU A CA 1
ATOM 1469 C C . LEU A 1 191 ? 15.971 -4.918 -11.067 1.00 91.44 191 LEU A C 1
ATOM 1471 O O . LEU A 1 191 ? 14.801 -5.125 -10.760 1.00 91.44 191 LEU A O 1
ATOM 1475 N N . MET A 1 192 ? 16.952 -4.959 -10.162 1.00 92.81 192 MET A N 1
ATOM 1476 C CA . MET A 1 192 ? 16.715 -5.247 -8.742 1.00 92.81 192 MET A CA 1
ATOM 1477 C C . MET A 1 192 ? 16.081 -4.076 -7.977 1.00 92.81 192 MET A C 1
ATOM 1479 O O . MET A 1 192 ? 15.362 -4.299 -7.002 1.00 92.81 192 MET A O 1
ATOM 1483 N N . LEU A 1 193 ? 16.300 -2.827 -8.400 1.00 95.19 193 LEU A N 1
ATOM 1484 C CA . LEU A 1 193 ? 15.783 -1.649 -7.693 1.00 95.19 193 LEU A CA 1
ATOM 1485 C C . LEU A 1 193 ? 14.294 -1.384 -7.938 1.00 95.19 193 LEU A C 1
ATOM 1487 O O . LEU A 1 193 ? 13.622 -0.847 -7.053 1.00 95.19 193 LEU A O 1
ATOM 1491 N N . PHE A 1 194 ? 13.745 -1.759 -9.095 1.00 94.25 194 PHE A N 1
ATOM 1492 C CA . PHE A 1 194 ? 12.317 -1.552 -9.360 1.00 94.25 194 PHE A CA 1
ATOM 1493 C C . PHE A 1 194 ? 11.403 -2.391 -8.435 1.00 94.25 194 PHE A C 1
ATOM 1495 O O . PHE A 1 194 ? 10.473 -1.827 -7.851 1.00 94.25 194 PHE A O 1
ATOM 1502 N N . PRO A 1 195 ? 11.678 -3.686 -8.178 1.00 95.88 195 PRO A N 1
ATOM 1503 C CA . PRO A 1 195 ? 10.987 -4.465 -7.147 1.00 95.88 195 PRO A CA 1
ATOM 1504 C C . PRO A 1 195 ? 11.124 -3.887 -5.740 1.00 95.88 195 PRO A C 1
ATOM 1506 O O . PRO A 1 195 ? 10.161 -3.919 -4.973 1.00 95.88 195 PRO A O 1
ATOM 1509 N N . VAL A 1 196 ? 12.285 -3.321 -5.390 1.00 95.94 196 VAL A N 1
ATOM 1510 C CA . VAL A 1 196 ? 12.475 -2.634 -4.100 1.00 95.94 196 VAL A CA 1
ATOM 1511 C C . VAL A 1 196 ? 11.535 -1.431 -3.995 1.00 95.94 196 VAL A C 1
ATOM 1513 O O . VAL A 1 196 ? 10.893 -1.250 -2.961 1.00 95.94 196 VAL A O 1
ATOM 1516 N N . LEU A 1 197 ? 11.377 -0.658 -5.073 1.00 95.00 197 LEU A N 1
ATOM 1517 C CA . LEU A 1 197 ? 10.452 0.476 -5.133 1.00 95.00 197 LEU A CA 1
ATOM 1518 C C . LEU A 1 197 ? 8.981 0.035 -4.973 1.00 95.00 197 LEU A C 1
ATOM 1520 O O . LEU A 1 197 ? 8.232 0.649 -4.210 1.00 95.00 197 LEU A O 1
ATOM 1524 N N . LEU A 1 198 ? 8.573 -1.063 -5.626 1.00 96.50 198 LEU A N 1
ATOM 1525 C CA . LEU A 1 198 ? 7.242 -1.666 -5.444 1.00 96.50 198 LEU A CA 1
ATOM 1526 C C . LEU A 1 198 ? 7.032 -2.165 -4.007 1.00 96.50 198 LEU A C 1
ATOM 1528 O O . LEU A 1 198 ? 5.977 -1.932 -3.416 1.00 96.50 198 LEU A O 1
ATOM 1532 N N . THR A 1 199 ? 8.045 -2.817 -3.434 1.00 95.75 199 THR A N 1
ATOM 1533 C CA . THR A 1 199 ? 8.024 -3.324 -2.053 1.00 95.75 199 THR A CA 1
ATOM 1534 C C . THR A 1 199 ? 7.885 -2.182 -1.055 1.00 95.75 199 THR A C 1
ATOM 1536 O O . THR A 1 199 ? 7.110 -2.281 -0.107 1.00 95.75 199 THR A O 1
ATOM 1539 N N . ALA A 1 200 ? 8.580 -1.069 -1.282 1.00 94.31 200 ALA A N 1
ATOM 1540 C CA . ALA A 1 200 ? 8.490 0.109 -0.433 1.00 94.31 200 ALA A CA 1
ATOM 1541 C C . ALA A 1 200 ? 7.086 0.741 -0.475 1.00 94.31 200 ALA A C 1
ATOM 1543 O O . ALA A 1 200 ? 6.564 1.142 0.568 1.00 94.31 200 ALA A O 1
ATOM 1544 N N . LEU A 1 201 ? 6.435 0.756 -1.646 1.00 93.94 201 LEU A N 1
ATOM 1545 C CA . LEU A 1 201 ? 5.044 1.202 -1.775 1.00 93.94 201 LEU A CA 1
ATOM 1546 C C . LEU A 1 201 ? 4.070 0.258 -1.051 1.00 93.94 201 LEU A C 1
ATOM 1548 O O . LEU A 1 201 ? 3.206 0.734 -0.317 1.00 93.94 201 LEU A O 1
ATOM 1552 N N . HIS A 1 202 ? 4.230 -1.059 -1.213 1.00 94.62 202 HIS A N 1
ATOM 1553 C CA . HIS A 1 202 ? 3.440 -2.061 -0.486 1.00 94.62 202 HIS A CA 1
ATOM 1554 C C . HIS A 1 202 ? 3.593 -1.896 1.034 1.00 94.62 202 HIS A C 1
ATOM 1556 O O . HIS A 1 202 ? 2.607 -1.794 1.762 1.00 94.62 202 HIS A O 1
ATOM 1562 N N . LEU A 1 203 ? 4.832 -1.760 1.516 1.00 93.12 203 LEU A N 1
ATOM 1563 C CA . LEU A 1 203 ? 5.120 -1.535 2.930 1.00 93.12 203 LEU A CA 1
ATOM 1564 C C . LEU A 1 203 ? 4.475 -0.243 3.451 1.00 93.12 203 LEU A C 1
ATOM 1566 O O . LEU A 1 203 ? 4.018 -0.208 4.592 1.00 93.12 203 LEU A O 1
ATOM 1570 N N . SER A 1 204 ? 4.406 0.805 2.627 1.00 90.69 204 SER A N 1
ATOM 1571 C CA . SER A 1 204 ? 3.736 2.059 2.989 1.00 90.69 204 SER A CA 1
ATOM 1572 C C . SER A 1 204 ? 2.239 1.868 3.241 1.00 90.69 204 SER A C 1
ATOM 1574 O O . SER A 1 204 ? 1.698 2.397 4.219 1.00 90.69 204 SER A O 1
ATOM 1576 N N . GLU A 1 205 ? 1.570 1.055 2.419 1.00 90.56 205 GLU A N 1
ATOM 1577 C CA . GLU A 1 205 ? 0.156 0.730 2.616 1.00 90.56 205 GLU A CA 1
ATOM 1578 C C . GLU A 1 205 ? -0.054 -0.091 3.892 1.00 90.56 205 GLU A C 1
ATOM 1580 O O . GLU A 1 205 ? -0.918 0.245 4.706 1.00 90.56 205 GLU A O 1
ATOM 1585 N N . VAL A 1 206 ? 0.789 -1.102 4.116 1.00 90.62 206 VAL A N 1
ATOM 1586 C CA . VAL A 1 206 ? 0.747 -1.941 5.322 1.00 90.62 206 VAL A CA 1
ATOM 1587 C C . VAL A 1 206 ? 0.962 -1.108 6.590 1.00 90.62 206 VAL A C 1
ATOM 1589 O O . VAL A 1 206 ? 0.202 -1.242 7.550 1.00 90.62 206 VAL A O 1
ATOM 1592 N N . GLN A 1 207 ? 1.942 -0.199 6.597 1.00 90.00 207 GLN A N 1
ATOM 1593 C CA . GLN A 1 207 ? 2.193 0.704 7.728 1.00 90.00 207 GLN A CA 1
ATOM 1594 C C . GLN A 1 207 ? 1.004 1.633 7.988 1.00 90.00 207 GLN A C 1
ATOM 1596 O O . GLN A 1 207 ? 0.579 1.796 9.133 1.00 90.00 207 GLN A O 1
ATOM 1601 N N . THR A 1 208 ? 0.422 2.194 6.927 1.00 87.44 208 THR A N 1
ATOM 1602 C CA . THR A 1 208 ? -0.755 3.065 7.033 1.00 87.44 208 THR A CA 1
ATOM 1603 C C . THR A 1 208 ? -1.959 2.310 7.600 1.00 87.44 208 THR A C 1
ATOM 1605 O O . THR A 1 208 ? -2.688 2.840 8.442 1.00 87.44 208 THR A O 1
ATOM 1608 N N . ALA A 1 209 ? -2.183 1.070 7.160 1.00 87.81 209 ALA A N 1
ATOM 1609 C CA . ALA A 1 209 ? -3.240 0.216 7.687 1.00 87.81 209 ALA A CA 1
ATOM 1610 C C . ALA A 1 209 ? -2.997 -0.131 9.164 1.00 87.81 209 ALA A C 1
ATOM 1612 O O . ALA A 1 209 ? -3.917 -0.019 9.977 1.00 87.81 209 ALA A O 1
ATOM 1613 N N . HIS A 1 210 ? -1.759 -0.477 9.529 1.00 89.19 210 HIS A N 1
ATOM 1614 C CA . HIS A 1 210 ? -1.386 -0.802 10.903 1.00 89.19 210 HIS A CA 1
ATOM 1615 C C . HIS A 1 210 ? -1.618 0.372 11.864 1.00 89.19 210 HIS A C 1
ATOM 1617 O O . HIS A 1 210 ? -2.261 0.200 12.901 1.00 89.19 210 HIS A O 1
ATOM 1623 N N . GLU A 1 211 ? -1.172 1.580 11.507 1.00 88.69 211 GLU A N 1
ATOM 1624 C CA . GLU A 1 211 ? -1.382 2.767 12.345 1.00 88.69 211 GLU A CA 1
ATOM 1625 C C . GLU A 1 211 ? -2.869 3.133 12.465 1.00 88.69 211 GLU A C 1
ATOM 1627 O O . GLU A 1 211 ? -3.342 3.446 13.560 1.00 88.69 211 GLU A O 1
ATOM 1632 N N . LYS A 1 212 ? -3.662 2.986 11.393 1.00 88.62 212 LYS A N 1
ATOM 1633 C CA . LYS A 1 212 ? -5.124 3.155 11.475 1.00 88.62 212 LYS A CA 1
ATOM 1634 C C . LYS A 1 212 ? -5.760 2.172 12.455 1.00 88.62 212 LYS A C 1
ATOM 1636 O O . LYS A 1 212 ? -6.552 2.591 13.298 1.00 88.62 212 LYS A O 1
ATOM 1641 N N . VAL A 1 213 ? -5.407 0.888 12.377 1.00 91.81 213 VAL A N 1
ATOM 1642 C CA . VAL A 1 213 ? -5.921 -0.143 13.295 1.00 91.81 213 VAL A CA 1
ATOM 1643 C C . VAL A 1 213 ? -5.532 0.176 14.737 1.00 91.81 213 VAL A C 1
ATOM 1645 O O . VAL A 1 213 ? -6.382 0.155 15.624 1.00 91.81 213 VAL A O 1
ATOM 1648 N N . LYS A 1 214 ? -4.276 0.551 14.979 1.00 91.81 214 LYS A N 1
ATOM 1649 C CA . LYS A 1 214 ? -3.769 0.917 16.306 1.00 91.81 214 LYS A CA 1
ATOM 1650 C C . LYS A 1 214 ? -4.512 2.112 16.908 1.00 91.81 214 LYS A C 1
ATOM 1652 O O . LYS A 1 214 ? -4.879 2.074 18.083 1.00 91.81 214 LYS A O 1
ATOM 1657 N N . VAL A 1 215 ? -4.785 3.149 16.113 1.00 92.06 215 VAL A N 1
ATOM 1658 C CA . VAL A 1 215 ? -5.574 4.315 16.549 1.00 92.06 215 VAL A CA 1
ATOM 1659 C C . VAL A 1 215 ? -7.025 3.928 16.844 1.00 92.06 215 VAL A C 1
ATOM 1661 O O . VAL A 1 215 ? -7.571 4.362 17.860 1.00 92.06 215 VAL A O 1
ATOM 1664 N N . LEU A 1 216 ? -7.648 3.093 16.005 1.00 93.75 216 LEU A N 1
ATOM 1665 C CA . LEU A 1 216 ? -9.018 2.614 16.226 1.00 93.75 216 LEU A CA 1
ATOM 1666 C C . LEU A 1 216 ? -9.133 1.772 17.503 1.00 93.75 216 LEU A C 1
ATOM 1668 O O . LEU A 1 216 ? -10.049 1.995 18.293 1.00 93.75 216 LEU A O 1
ATOM 1672 N N . LEU A 1 217 ? -8.181 0.870 17.747 1.00 93.50 217 LEU A N 1
ATOM 1673 C CA . LEU A 1 217 ? -8.133 0.066 18.970 1.00 93.50 217 LEU A CA 1
ATOM 1674 C C . LEU A 1 217 ? -7.961 0.942 20.213 1.00 93.50 217 LEU A C 1
ATOM 1676 O O . LEU A 1 217 ? -8.703 0.774 21.177 1.00 93.50 217 LEU A O 1
ATOM 1680 N N . ARG A 1 218 ? -7.053 1.928 20.180 1.00 92.38 218 ARG A N 1
ATOM 1681 C CA . ARG A 1 218 ? -6.892 2.886 21.288 1.00 92.38 218 ARG A CA 1
ATOM 1682 C C . ARG A 1 218 ? -8.173 3.667 21.564 1.00 92.38 218 ARG A C 1
ATOM 1684 O O . ARG A 1 218 ? -8.552 3.805 22.721 1.00 92.38 218 ARG A O 1
ATOM 1691 N N . ARG A 1 219 ? -8.860 4.151 20.521 1.00 90.31 219 ARG A N 1
ATOM 1692 C CA . ARG A 1 219 ? -10.148 4.849 20.678 1.00 90.31 219 ARG A CA 1
ATOM 1693 C C . ARG A 1 219 ? -11.215 3.945 21.288 1.00 90.31 219 ARG A C 1
ATOM 1695 O O . ARG A 1 219 ? -11.962 4.410 22.141 1.00 90.31 219 ARG A O 1
ATOM 1702 N N . ARG A 1 220 ? -11.265 2.672 20.886 1.00 91.88 220 ARG A N 1
ATOM 1703 C CA . ARG A 1 220 ? -12.207 1.696 21.444 1.00 91.88 220 ARG A CA 1
ATOM 1704 C C . ARG A 1 220 ? -11.940 1.434 22.925 1.00 91.88 220 ARG A C 1
ATOM 1706 O O . ARG A 1 220 ? -12.853 1.601 23.722 1.00 91.88 220 ARG A O 1
ATOM 1713 N N . ILE A 1 221 ? -10.690 1.142 23.288 1.00 91.31 221 ILE A N 1
ATOM 1714 C CA . ILE A 1 221 ? -10.281 0.920 24.684 1.00 91.31 221 ILE A CA 1
ATOM 1715 C C . ILE A 1 221 ? -10.573 2.159 25.540 1.00 91.31 221 ILE A C 1
ATOM 1717 O O . ILE A 1 221 ? -11.127 2.035 26.626 1.00 91.31 221 ILE A O 1
ATOM 1721 N N . GLN A 1 222 ? -10.261 3.363 25.049 1.00 90.25 222 GLN A N 1
ATOM 1722 C CA . GLN A 1 222 ? -10.546 4.597 25.786 1.00 90.25 222 GLN A CA 1
ATOM 1723 C C . GLN A 1 222 ? -12.052 4.833 25.957 1.00 90.25 222 GLN A C 1
ATOM 1725 O O . GLN A 1 222 ? -12.485 5.282 27.013 1.00 90.25 222 GLN A O 1
ATOM 1730 N N . SER A 1 223 ? -12.857 4.540 24.932 1.00 88.50 223 SER A N 1
ATOM 1731 C CA . SER A 1 223 ? -14.314 4.647 25.021 1.00 88.50 223 SER A CA 1
ATOM 1732 C C . SER A 1 223 ? -14.881 3.675 26.056 1.00 88.50 223 SER A C 1
ATOM 1734 O O . SER A 1 223 ? -15.725 4.072 26.852 1.00 88.50 223 SER A O 1
ATOM 1736 N N . GLU A 1 224 ? -14.407 2.428 26.066 1.00 88.12 224 GLU A N 1
ATOM 1737 C CA . GLU A 1 224 ? -14.803 1.414 27.050 1.00 88.12 224 GLU A CA 1
ATOM 1738 C C . GLU A 1 224 ? -14.389 1.838 28.468 1.00 88.12 224 GLU A C 1
ATOM 1740 O O . GLU A 1 224 ? -15.219 1.828 29.376 1.00 88.12 224 GLU A O 1
ATOM 1745 N N . ALA A 1 225 ? -13.158 2.328 28.646 1.00 86.00 225 ALA A N 1
ATOM 1746 C CA . ALA A 1 225 ? -12.673 2.842 29.927 1.00 86.00 225 ALA A CA 1
ATOM 1747 C C . ALA A 1 225 ? -13.477 4.057 30.424 1.00 86.00 225 ALA A C 1
ATOM 1749 O O . ALA A 1 225 ? -13.791 4.142 31.608 1.00 86.00 225 ALA A O 1
ATOM 1750 N N . ASN A 1 226 ? -13.849 4.982 29.533 1.00 86.06 226 ASN A N 1
ATOM 1751 C CA . ASN A 1 226 ? -14.668 6.142 29.888 1.00 86.06 226 ASN A CA 1
ATOM 1752 C C . ASN A 1 226 ? -16.080 5.728 30.327 1.00 86.06 226 ASN A C 1
ATOM 1754 O O . ASN A 1 226 ? -16.598 6.277 31.297 1.00 86.06 226 ASN A O 1
ATOM 1758 N N . VAL A 1 227 ? -16.702 4.767 29.634 1.00 85.56 227 VAL A N 1
ATOM 1759 C CA . VAL A 1 227 ? -18.015 4.228 30.026 1.00 85.56 227 VAL A CA 1
ATOM 1760 C C . VAL A 1 227 ? -17.920 3.556 31.391 1.00 85.56 227 VAL A C 1
ATOM 1762 O O . VAL A 1 227 ? -18.737 3.852 32.261 1.00 85.56 227 VAL A O 1
ATOM 1765 N N . GLN A 1 228 ? -16.900 2.723 31.609 1.00 82.44 228 GLN A N 1
ATOM 1766 C CA . GLN A 1 228 ? -16.701 2.062 32.895 1.00 82.44 228 GLN A CA 1
ATOM 1767 C C . GLN A 1 228 ? -16.475 3.076 34.021 1.00 82.44 228 GLN A C 1
ATOM 1769 O O . GLN A 1 228 ? -17.092 2.965 35.072 1.00 82.44 228 GLN A O 1
ATOM 1774 N N . PHE A 1 229 ? -15.672 4.116 33.781 1.00 84.31 229 PHE A N 1
ATOM 1775 C CA . PHE A 1 229 ? -15.464 5.200 34.739 1.00 84.31 229 PHE A CA 1
ATOM 1776 C C . PHE A 1 229 ? -16.776 5.916 35.102 1.00 84.31 229 PHE A C 1
ATOM 1778 O O . PHE A 1 229 ? -17.039 6.161 36.276 1.00 84.31 229 PHE A O 1
ATOM 1785 N N . ILE A 1 230 ? -17.627 6.226 34.117 1.00 84.25 230 ILE A N 1
ATOM 1786 C CA . ILE A 1 230 ? -18.933 6.856 34.369 1.00 84.25 230 ILE A CA 1
ATOM 1787 C C . ILE A 1 230 ? -19.835 5.936 35.200 1.00 84.25 230 ILE A C 1
ATOM 1789 O O . ILE A 1 230 ? -20.491 6.408 36.128 1.00 84.25 230 ILE A O 1
ATOM 1793 N N . LEU A 1 231 ? -19.870 4.639 34.884 1.00 83.88 231 LEU A N 1
ATOM 1794 C CA . LEU A 1 231 ? -20.655 3.667 35.643 1.00 83.88 231 LEU A CA 1
ATOM 1795 C C . LEU A 1 231 ? -20.141 3.549 37.084 1.00 83.88 231 LEU A C 1
ATOM 1797 O O . LEU A 1 231 ? -20.939 3.647 38.016 1.00 83.88 231 LEU A O 1
ATOM 1801 N N . ASP A 1 232 ? -18.830 3.399 37.271 1.00 81.25 232 ASP A N 1
ATOM 1802 C CA . ASP A 1 232 ? -18.183 3.195 38.571 1.00 81.25 232 ASP A CA 1
ATOM 1803 C C . ASP A 1 232 ? -18.350 4.383 39.526 1.00 81.25 232 ASP A C 1
ATOM 1805 O O . ASP A 1 232 ? -18.442 4.180 40.734 1.00 81.25 232 ASP A O 1
ATOM 1809 N N . TYR A 1 233 ? -18.391 5.613 39.010 1.00 78.62 233 TYR A N 1
ATOM 1810 C CA . TYR A 1 233 ? -18.514 6.832 39.820 1.00 78.62 233 TYR A CA 1
ATOM 1811 C C . TYR A 1 233 ? -19.904 7.481 39.754 1.00 78.62 233 TYR A C 1
ATOM 1813 O O . TYR A 1 233 ? -20.088 8.607 40.223 1.00 78.62 233 TYR A O 1
ATOM 1821 N N . SER A 1 234 ? -20.899 6.788 39.196 1.00 79.44 234 SER A N 1
ATOM 1822 C CA . SER A 1 234 ? -22.294 7.218 39.282 1.00 79.44 234 SER A CA 1
ATOM 1823 C C . SER A 1 234 ? -22.762 7.218 40.741 1.00 79.44 234 SER A C 1
ATOM 1825 O O . SER A 1 234 ? -22.547 6.252 41.468 1.00 79.44 234 SER A O 1
ATOM 1827 N N . MET A 1 235 ? -23.438 8.294 41.160 1.00 74.75 235 MET A N 1
ATOM 1828 C CA . MET A 1 235 ? -24.076 8.365 42.484 1.00 74.75 235 MET A CA 1
ATOM 1829 C C . MET A 1 235 ? -25.251 7.389 42.618 1.00 74.75 235 MET A C 1
ATOM 1831 O O . MET A 1 235 ? -25.527 6.910 43.713 1.00 74.75 235 MET A O 1
ATOM 1835 N N . ASP A 1 236 ? -25.941 7.105 41.512 1.00 85.25 236 ASP A N 1
ATOM 1836 C CA . ASP A 1 236 ? -26.985 6.084 41.470 1.00 85.25 236 ASP A CA 1
ATOM 1837 C C . ASP A 1 236 ? -26.351 4.711 41.194 1.00 85.25 236 ASP A C 1
ATOM 1839 O O . ASP A 1 236 ? -25.370 4.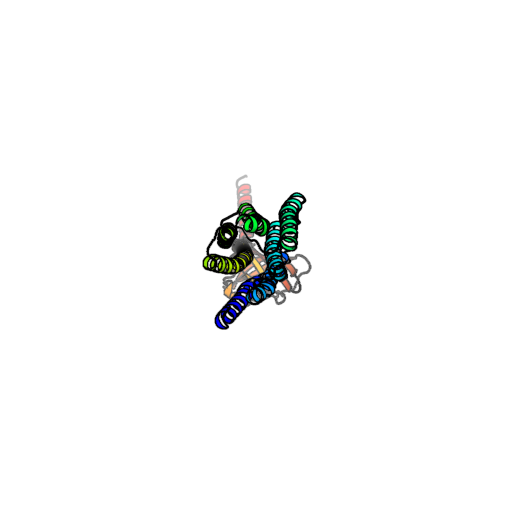591 40.445 1.00 85.25 236 ASP A O 1
ATOM 1843 N N . ILE A 1 237 ? -26.940 3.665 41.765 1.00 90.19 237 ILE A N 1
ATOM 1844 C CA . ILE A 1 237 ? -26.565 2.282 41.486 1.00 90.19 237 ILE A CA 1
ATOM 1845 C C . ILE A 1 237 ? -27.127 1.925 40.110 1.00 90.19 237 ILE A C 1
ATOM 1847 O O . ILE A 1 237 ? -28.332 2.043 39.890 1.00 90.19 237 ILE A O 1
ATOM 1851 N N . ILE A 1 238 ? -26.271 1.508 39.177 1.00 90.31 238 ILE A N 1
ATOM 1852 C CA . ILE A 1 238 ? -26.677 1.184 37.803 1.00 90.31 238 ILE A CA 1
ATOM 1853 C C . ILE A 1 238 ? -26.335 -0.274 37.517 1.00 90.31 238 ILE A C 1
ATOM 1855 O O . ILE A 1 238 ? -25.170 -0.674 37.530 1.00 90.31 238 ILE A O 1
ATOM 1859 N N . VAL A 1 239 ? -27.369 -1.054 37.219 1.00 91.56 239 VAL A N 1
ATOM 1860 C CA . VAL A 1 239 ? -27.294 -2.499 37.009 1.00 91.56 239 VAL A CA 1
ATOM 1861 C C . VAL A 1 239 ? -28.043 -2.842 35.730 1.00 91.56 239 VAL A C 1
ATOM 1863 O O . VAL A 1 239 ? -29.172 -2.410 35.533 1.00 91.56 239 VAL A O 1
ATOM 1866 N N . ALA A 1 240 ? -27.438 -3.616 34.841 1.00 91.56 240 ALA A N 1
ATOM 1867 C CA . ALA A 1 240 ? -28.099 -4.133 33.653 1.00 91.56 240 ALA A CA 1
ATOM 1868 C C . ALA A 1 240 ? -28.236 -5.647 33.765 1.00 91.56 240 ALA A C 1
ATOM 1870 O O . ALA A 1 240 ? -27.309 -6.325 34.213 1.00 91.56 240 ALA A O 1
ATOM 1871 N N . VAL A 1 241 ? -29.357 -6.186 33.300 1.00 92.81 241 VAL A N 1
ATOM 1872 C CA . VAL A 1 241 ? -29.615 -7.628 33.241 1.00 92.81 241 VAL A CA 1
ATOM 1873 C C . VAL A 1 241 ? -29.969 -8.077 31.834 1.00 92.81 241 VAL A C 1
ATOM 1875 O O . VAL A 1 241 ? -30.463 -7.288 31.024 1.00 92.81 241 VAL A O 1
ATOM 1878 N N . ASN A 1 242 ? -29.716 -9.351 31.543 1.00 91.81 242 ASN A N 1
ATOM 1879 C CA . ASN A 1 242 ? -30.181 -9.980 30.308 1.00 91.81 242 ASN A CA 1
ATOM 1880 C C . ASN A 1 242 ? -31.683 -10.325 30.379 1.00 91.81 242 ASN A C 1
ATOM 1882 O O . ASN A 1 242 ? -32.335 -10.122 31.401 1.00 91.81 242 ASN A O 1
ATOM 1886 N N . SER A 1 243 ? -32.231 -10.884 29.298 1.00 87.56 243 SER A N 1
ATOM 1887 C CA . SER A 1 243 ? -33.637 -11.316 29.217 1.00 87.56 243 SER A CA 1
ATOM 1888 C C . SER A 1 243 ? -34.051 -12.357 30.264 1.00 87.56 243 SER A C 1
ATOM 1890 O O . SER A 1 243 ? -35.238 -12.518 30.530 1.00 87.56 243 SER A O 1
ATOM 1892 N N . ALA A 1 244 ? -33.085 -13.067 30.848 1.00 88.06 244 ALA A N 1
ATOM 1893 C CA . ALA A 1 244 ? -33.292 -14.053 31.900 1.00 88.06 244 ALA A CA 1
ATOM 1894 C C . ALA A 1 244 ? -33.042 -13.480 33.306 1.00 88.06 244 ALA A C 1
ATOM 1896 O O . ALA A 1 244 ? -32.908 -14.264 34.232 1.00 88.06 244 ALA A O 1
ATOM 1897 N N . GLY A 1 245 ? -32.907 -12.154 33.456 1.00 89.38 245 GLY A N 1
ATOM 1898 C CA . GLY A 1 245 ? -32.721 -11.468 34.740 1.00 89.38 245 GLY A CA 1
ATOM 1899 C C . GLY A 1 245 ? -31.353 -11.657 35.413 1.00 89.38 245 GLY A C 1
ATOM 1900 O O . GLY A 1 245 ? -31.146 -11.162 36.522 1.00 89.38 245 GLY A O 1
ATOM 1901 N N . LEU A 1 246 ? -30.389 -12.303 34.745 1.00 92.50 246 LEU A N 1
ATOM 1902 C CA . LEU A 1 246 ? -29.013 -12.424 35.239 1.00 92.50 246 LEU A CA 1
ATOM 1903 C C . LEU A 1 246 ? -28.252 -11.109 35.066 1.00 92.50 246 LEU A C 1
ATOM 1905 O O . LEU A 1 246 ? -28.303 -10.484 33.999 1.00 92.50 246 LEU A O 1
ATOM 1909 N N . LEU A 1 247 ? -27.493 -10.735 36.097 1.00 92.88 247 LEU A N 1
ATOM 1910 C CA . LEU A 1 247 ? -26.682 -9.521 36.101 1.00 92.88 247 LEU A CA 1
ATOM 1911 C C . LEU A 1 247 ? -25.624 -9.534 34.988 1.00 92.88 247 LEU A C 1
ATOM 1913 O O . LEU A 1 247 ? -24.883 -10.499 34.817 1.00 92.88 247 LEU A O 1
ATOM 1917 N N . THR A 1 248 ? -25.531 -8.430 34.249 1.00 90.69 248 THR A N 1
ATOM 1918 C CA . THR A 1 248 ? -24.553 -8.205 33.166 1.00 90.69 248 THR A CA 1
ATOM 1919 C C . THR A 1 248 ? -23.623 -7.027 33.437 1.00 90.69 248 THR A C 1
ATOM 1921 O O . THR A 1 248 ? -22.515 -6.998 32.907 1.00 90.69 248 THR A O 1
ATOM 1924 N N . THR A 1 249 ? -24.035 -6.081 34.284 1.00 90.50 249 THR A N 1
ATOM 1925 C CA . THR A 1 249 ? -23.180 -5.002 34.791 1.00 90.50 249 THR A CA 1
ATOM 1926 C C . THR A 1 249 ? -23.395 -4.833 36.286 1.00 90.50 249 THR A C 1
ATOM 1928 O O . THR A 1 249 ? -24.501 -5.036 36.784 1.00 90.50 249 THR A O 1
ATOM 1931 N N . TRP A 1 250 ? -22.347 -4.417 36.987 1.00 91.19 250 TRP A N 1
ATOM 1932 C CA . TRP A 1 250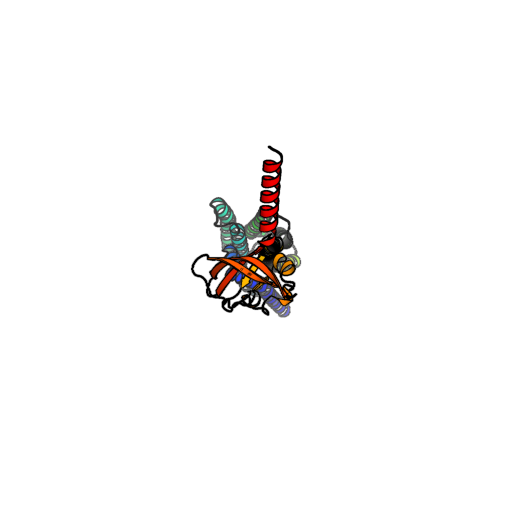 ? -22.375 -4.165 38.421 1.00 91.19 250 TRP A CA 1
ATOM 1933 C C . TRP A 1 250 ? -21.368 -3.060 38.735 1.00 91.19 250 TRP A C 1
ATOM 1935 O O . TRP A 1 250 ? -20.165 -3.268 38.571 1.00 91.19 250 TRP A O 1
ATOM 1945 N N . ASN A 1 251 ? -21.854 -1.858 39.055 1.00 90.94 251 ASN A N 1
ATOM 1946 C CA . ASN A 1 251 ? -20.989 -0.707 39.318 1.00 90.94 251 ASN A CA 1
ATOM 1947 C C . ASN A 1 251 ? -20.552 -0.641 40.792 1.00 90.94 251 ASN A C 1
ATOM 1949 O O . ASN A 1 251 ? -21.137 -1.303 41.646 1.00 90.94 251 ASN A O 1
ATOM 1953 N N . LYS A 1 252 ? -19.562 0.202 41.122 1.00 87.94 252 LYS A N 1
ATOM 1954 C CA . LYS A 1 252 ? -19.065 0.333 42.509 1.00 87.94 252 LYS A CA 1
ATOM 1955 C C . LYS A 1 252 ? -20.135 0.754 43.516 1.00 87.94 252 LYS A C 1
ATOM 1957 O O . LYS A 1 252 ? -20.058 0.367 44.677 1.00 87.94 252 LYS A O 1
ATOM 1962 N N . GLY A 1 253 ? -21.134 1.530 43.087 1.00 88.25 253 GLY A N 1
ATOM 1963 C CA . GLY A 1 253 ? -22.288 1.852 43.928 1.00 88.25 253 GLY A CA 1
ATOM 1964 C C . GLY A 1 253 ? -23.056 0.595 44.348 1.00 88.25 253 GLY A C 1
ATOM 1965 O O . GLY A 1 253 ? -23.436 0.467 45.510 1.00 88.25 253 GLY A O 1
ATOM 1966 N N . ALA A 1 254 ? -23.234 -0.352 43.423 1.00 89.56 254 ALA A N 1
ATOM 1967 C CA . ALA A 1 254 ? -23.847 -1.644 43.696 1.00 89.56 254 ALA A CA 1
ATOM 1968 C C . ALA A 1 254 ? -22.990 -2.489 44.652 1.00 89.56 254 ALA A C 1
ATOM 1970 O O . ALA A 1 254 ? -23.512 -2.998 45.641 1.00 89.56 254 ALA A O 1
ATOM 1971 N N . GLU A 1 255 ? -21.675 -2.575 44.413 1.00 91.19 255 GLU A N 1
ATOM 1972 C CA . GLU A 1 255 ? -20.745 -3.308 45.290 1.00 91.19 255 GLU A CA 1
ATOM 1973 C C . GLU A 1 255 ? -20.791 -2.783 46.726 1.00 91.19 255 GLU A C 1
ATOM 1975 O O . GLU A 1 255 ? -20.947 -3.554 47.670 1.00 91.19 255 GLU A O 1
ATOM 1980 N N . ALA A 1 256 ? -20.719 -1.461 46.884 1.00 88.19 256 ALA A N 1
ATOM 1981 C CA . ALA A 1 256 ? -20.718 -0.818 48.190 1.00 88.19 256 ALA A CA 1
ATOM 1982 C C . ALA A 1 256 ? -22.036 -1.005 48.953 1.00 88.19 256 ALA A C 1
ATOM 1984 O O . ALA A 1 256 ? -22.021 -1.016 50.181 1.00 88.19 256 ALA A O 1
ATOM 1985 N N . LYS A 1 257 ? -23.174 -1.113 48.251 1.00 88.94 257 LYS A N 1
ATOM 1986 C CA . LYS A 1 257 ? -24.493 -1.176 48.895 1.00 88.94 257 LYS A CA 1
ATOM 1987 C C . LYS A 1 257 ? -24.999 -2.595 49.132 1.00 88.94 257 LYS A C 1
ATOM 1989 O O . LYS A 1 257 ? -25.645 -2.841 50.144 1.00 88.94 257 LYS A O 1
ATOM 1994 N N . PHE A 1 258 ? -24.706 -3.510 48.215 1.00 88.75 258 PHE A N 1
ATOM 1995 C CA . PHE A 1 258 ? -25.199 -4.885 48.263 1.00 88.75 258 PHE A CA 1
ATOM 1996 C C . PHE A 1 258 ? -24.144 -5.899 48.727 1.00 88.75 258 PHE A C 1
ATOM 1998 O O . PHE A 1 258 ? -24.510 -7.030 49.030 1.00 88.75 258 PHE A O 1
ATOM 2005 N N . GLY A 1 259 ? -22.860 -5.521 48.802 1.00 88.06 259 GLY A N 1
ATOM 2006 C CA . GLY A 1 259 ? -21.790 -6.340 49.392 1.00 88.06 259 GLY A CA 1
ATOM 2007 C C . GLY A 1 259 ? -21.165 -7.387 48.463 1.00 88.06 259 GLY A C 1
ATOM 2008 O O . GLY A 1 259 ? -20.210 -8.056 48.850 1.00 88.06 259 GLY A O 1
ATOM 2009 N N . PHE A 1 260 ? -21.656 -7.519 47.229 1.00 88.44 260 PHE A N 1
ATOM 2010 C CA . PHE A 1 260 ? -21.093 -8.425 46.224 1.00 88.44 260 PHE A CA 1
ATOM 2011 C C . PHE A 1 260 ? -20.083 -7.705 45.338 1.00 88.44 260 PHE A C 1
ATOM 2013 O O . PHE A 1 260 ? -20.370 -6.611 44.852 1.00 88.44 260 PHE A O 1
ATOM 2020 N N . THR A 1 261 ? -18.946 -8.338 45.047 1.00 89.94 261 THR A N 1
ATOM 2021 C CA . THR A 1 261 ? -18.046 -7.838 43.997 1.00 89.94 261 THR A CA 1
ATOM 2022 C C . THR A 1 261 ? -18.634 -8.099 42.612 1.00 89.94 261 THR A C 1
ATOM 2024 O O . THR A 1 261 ? -19.421 -9.028 42.411 1.00 89.94 261 THR A O 1
ATOM 2027 N N . SER A 1 262 ? -18.213 -7.323 41.616 1.00 88.19 262 SER A N 1
ATOM 2028 C CA . SER A 1 262 ? -18.615 -7.498 40.217 1.00 88.19 262 SER A CA 1
ATOM 2029 C C . SER A 1 262 ? -18.376 -8.932 39.711 1.00 88.19 262 SER A C 1
ATOM 2031 O O . SER A 1 262 ? -19.229 -9.510 39.037 1.00 88.19 262 SER A O 1
ATOM 2033 N N . GLU A 1 263 ? -17.279 -9.571 40.134 1.00 89.50 263 GLU A N 1
ATOM 2034 C CA . GLU A 1 263 ? -16.928 -10.963 39.800 1.00 89.50 263 GLU A CA 1
ATOM 2035 C C . GLU A 1 263 ? -17.849 -12.014 40.449 1.00 89.50 263 GLU A C 1
ATOM 2037 O O . GLU A 1 263 ? -17.989 -13.138 39.945 1.00 89.50 263 GLU A O 1
ATOM 2042 N N . GLN A 1 264 ? -18.453 -11.679 41.589 1.00 90.81 264 GLN A N 1
ATOM 2043 C CA . GLN A 1 264 ? -19.421 -12.521 42.292 1.00 90.81 264 GLN A CA 1
ATOM 2044 C C . GLN A 1 264 ? -20.841 -12.311 41.763 1.00 90.81 264 GLN A C 1
ATOM 2046 O O . GLN A 1 264 ? -21.611 -13.265 41.735 1.00 90.81 264 GLN A O 1
ATOM 2051 N N . ALA A 1 265 ? -21.164 -11.095 41.323 1.00 90.12 265 ALA A N 1
ATOM 2052 C CA . ALA A 1 265 ? -22.498 -10.695 40.899 1.00 90.12 265 ALA A CA 1
ATOM 2053 C C . ALA A 1 265 ? -22.788 -11.053 39.427 1.00 90.12 265 ALA A C 1
ATOM 2055 O O . ALA A 1 265 ? -23.793 -11.704 39.121 1.00 90.12 265 ALA A O 1
ATOM 2056 N N . ILE A 1 266 ? -21.903 -10.659 38.501 1.00 91.69 266 ILE A N 1
ATOM 2057 C CA . ILE A 1 266 ? -22.142 -10.773 37.055 1.00 91.69 266 ILE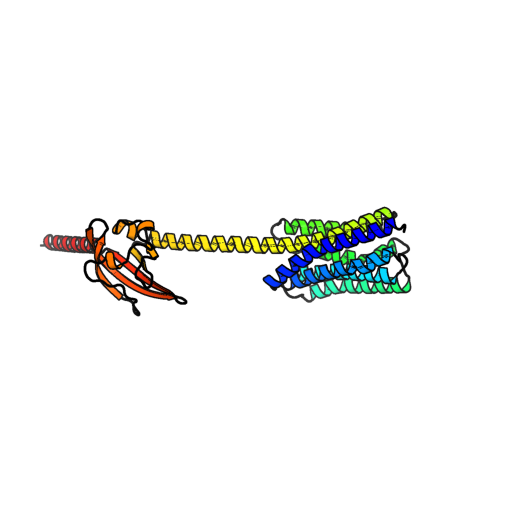 A CA 1
ATOM 2058 C C . ILE A 1 266 ? -22.257 -12.245 36.629 1.00 91.69 266 ILE A C 1
ATOM 2060 O O . ILE A 1 266 ? -21.374 -13.066 36.879 1.00 91.69 266 ILE A O 1
ATOM 2064 N N . GLY A 1 267 ? -23.360 -12.575 35.952 1.00 89.62 267 GLY A N 1
ATOM 2065 C CA . GLY A 1 267 ? -23.657 -13.898 35.396 1.00 89.62 267 GLY A CA 1
ATOM 2066 C C . GLY A 1 267 ? -23.990 -14.987 36.419 1.00 89.62 267 GLY A C 1
ATOM 2067 O O . GLY A 1 267 ? -24.273 -16.111 36.008 1.00 89.62 267 GLY A O 1
ATOM 2068 N N . LYS A 1 268 ? -23.957 -14.678 37.720 1.00 90.06 268 LYS A N 1
ATOM 2069 C CA . LYS A 1 268 ? -24.170 -15.643 38.812 1.00 90.06 268 LYS A CA 1
ATOM 2070 C C . LYS A 1 268 ? -25.386 -15.315 39.669 1.00 90.06 268 LYS A C 1
ATOM 2072 O O . LYS A 1 268 ? -26.024 -16.237 40.161 1.00 90.06 268 LYS A O 1
ATOM 2077 N N . VAL A 1 269 ? -25.690 -14.029 39.837 1.00 89.25 269 VAL A N 1
ATOM 2078 C CA . VAL A 1 269 ? -26.801 -13.556 40.668 1.00 89.25 269 VAL A CA 1
ATOM 2079 C C . VAL A 1 269 ? -27.957 -13.103 39.780 1.00 89.25 269 VAL A C 1
ATOM 2081 O O . VAL A 1 269 ? -27.741 -12.548 38.692 1.00 89.25 269 VAL A O 1
ATOM 2084 N N . HIS A 1 270 ? -29.183 -13.358 40.232 1.00 92.19 270 HIS A N 1
ATOM 2085 C CA . HIS A 1 270 ? -30.398 -12.888 39.584 1.00 92.19 270 HIS A CA 1
ATOM 2086 C C . HIS A 1 270 ? -30.882 -11.599 40.262 1.00 92.19 270 HIS A C 1
ATOM 2088 O O . HIS A 1 270 ? -30.806 -11.461 41.478 1.00 92.19 270 HIS A O 1
ATOM 2094 N N . ILE A 1 271 ? -31.386 -10.627 39.495 1.00 90.75 271 ILE A N 1
ATOM 2095 C CA . ILE A 1 271 ? -31.800 -9.332 40.072 1.00 90.75 271 ILE A CA 1
ATOM 2096 C C . ILE A 1 271 ? -32.952 -9.458 41.075 1.00 90.75 271 ILE A C 1
ATOM 2098 O O . ILE A 1 271 ? -33.032 -8.675 42.018 1.00 90.75 271 ILE A O 1
ATOM 2102 N N . ASP A 1 272 ? -33.822 -10.451 40.887 1.00 90.31 272 ASP A N 1
ATOM 2103 C CA . ASP A 1 272 ? -34.962 -10.704 41.777 1.00 90.31 272 ASP A CA 1
ATOM 2104 C C . ASP A 1 272 ? -34.525 -11.087 43.195 1.00 90.31 272 ASP A C 1
ATOM 2106 O O . ASP A 1 272 ? -35.254 -10.790 44.137 1.00 90.31 272 ASP A O 1
ATOM 2110 N N . ASP A 1 273 ? -33.326 -11.658 43.356 1.00 89.19 273 ASP A N 1
ATOM 2111 C CA . ASP A 1 273 ? -32.799 -12.105 44.652 1.00 89.19 273 ASP A CA 1
ATOM 2112 C C . ASP A 1 273 ? -32.582 -10.934 45.624 1.00 89.19 273 ASP A C 1
ATOM 2114 O O . ASP A 1 273 ? -32.557 -11.127 46.835 1.00 89.19 273 ASP A O 1
ATOM 2118 N N . PHE A 1 274 ? -32.454 -9.709 45.104 1.00 89.81 274 PHE A N 1
ATOM 2119 C CA . PHE A 1 274 ? -32.298 -8.511 45.924 1.00 89.81 274 PHE A CA 1
ATOM 2120 C C . PHE A 1 274 ? -33.626 -7.910 46.381 1.00 89.81 274 PHE A C 1
ATOM 2122 O O . PHE A 1 274 ? -33.607 -7.047 47.248 1.00 89.81 274 PHE A O 1
ATOM 2129 N N . PHE A 1 275 ? -34.773 -8.270 45.802 1.00 89.06 275 PHE A N 1
ATOM 2130 C CA . PHE A 1 275 ? -36.057 -7.658 46.156 1.00 89.06 275 PHE A CA 1
ATOM 2131 C C . PHE A 1 275 ? -36.701 -8.370 47.350 1.00 89.06 275 PHE A C 1
ATOM 2133 O O . PHE A 1 275 ? -36.864 -9.586 47.353 1.00 89.06 275 PHE A O 1
ATOM 2140 N N . VAL A 1 276 ? -37.167 -7.604 48.341 1.00 84.19 276 VAL A N 1
ATOM 2141 C CA . VAL A 1 276 ? -37.921 -8.167 49.470 1.00 84.19 276 VAL A CA 1
ATOM 2142 C C . VAL A 1 276 ? -39.355 -8.472 49.020 1.00 84.19 276 VAL A C 1
ATOM 2144 O O . VAL A 1 276 ? -40.150 -7.563 48.770 1.00 84.19 276 VAL A O 1
ATOM 2147 N N . GLY A 1 277 ? -39.697 -9.761 48.937 1.00 78.50 277 GLY A N 1
ATOM 2148 C CA . GLY A 1 277 ? -41.009 -10.261 48.508 1.00 78.50 277 GLY A CA 1
ATOM 2149 C C . GLY A 1 277 ? -41.003 -10.860 47.096 1.00 78.50 277 GLY A C 1
ATOM 2150 O O . GLY A 1 277 ? -39.960 -11.043 46.483 1.00 78.50 277 GLY A O 1
ATOM 2151 N N . TYR A 1 278 ? -42.181 -11.196 46.559 1.00 72.69 278 TYR A N 1
ATOM 2152 C CA . TYR A 1 278 ? -42.290 -11.769 45.211 1.00 72.69 278 TYR A CA 1
ATOM 2153 C C . TYR A 1 278 ? -42.158 -10.684 44.131 1.00 72.69 278 TYR A C 1
ATOM 2155 O O . TYR A 1 278 ? -43.159 -10.186 43.608 1.00 72.69 278 TYR A O 1
ATOM 2163 N N . TYR A 1 279 ? -40.924 -10.324 43.782 1.00 80.06 279 TYR A N 1
ATOM 2164 C CA . TYR A 1 279 ? -40.622 -9.603 42.547 1.00 80.06 279 TYR A CA 1
ATOM 2165 C C . TYR A 1 279 ? -40.200 -10.601 41.466 1.00 80.06 279 TYR A C 1
ATOM 2167 O O . TYR A 1 279 ? -39.483 -11.555 41.739 1.00 80.06 279 TYR A O 1
ATOM 2175 N N . CYS A 1 280 ? -40.688 -10.405 40.242 1.00 81.00 280 CYS A N 1
ATOM 2176 C CA . CYS A 1 280 ? -40.317 -11.233 39.101 1.00 81.00 280 CYS A CA 1
ATOM 2177 C C . CYS A 1 280 ? -39.903 -10.324 37.951 1.00 81.00 280 CYS A C 1
ATOM 2179 O O . CYS A 1 280 ? -40.734 -9.556 37.434 1.00 81.00 280 CYS A O 1
ATOM 2181 N N . HIS A 1 281 ? -38.631 -10.420 37.568 1.00 83.31 281 HIS A N 1
ATOM 2182 C CA . HIS A 1 281 ? -38.060 -9.698 36.449 1.00 83.31 281 HIS A CA 1
ATOM 2183 C C . HIS A 1 281 ? -38.891 -9.946 35.193 1.00 83.31 281 HIS A C 1
ATOM 2185 O O . HIS A 1 281 ? -39.113 -11.081 34.768 1.00 83.31 281 HIS A O 1
ATOM 2191 N N . ARG A 1 282 ? -39.345 -8.858 34.572 1.00 82.94 282 ARG A N 1
ATOM 2192 C CA . ARG A 1 282 ? -40.002 -8.888 33.268 1.00 82.94 282 ARG A CA 1
ATOM 2193 C C . ARG A 1 282 ? -39.538 -7.704 32.448 1.00 82.94 282 ARG A C 1
ATOM 2195 O O . ARG A 1 282 ? -39.438 -6.593 32.974 1.00 82.94 282 ARG A O 1
ATOM 2202 N N . GLU A 1 283 ? -39.322 -7.942 31.157 1.00 83.25 283 GLU A N 1
ATOM 2203 C CA . GLU A 1 283 ? -39.122 -6.862 30.197 1.00 83.25 283 GLU A CA 1
ATOM 2204 C C . GLU A 1 283 ? -40.262 -5.849 30.308 1.00 83.25 283 GLU A C 1
ATOM 2206 O O . GLU A 1 283 ? -41.432 -6.192 30.509 1.00 83.25 283 GLU A O 1
ATOM 2211 N N . VAL A 1 284 ? -39.903 -4.579 30.190 1.00 84.38 284 VAL A N 1
ATOM 2212 C CA . VAL A 1 284 ? -40.840 -3.469 30.285 1.00 84.38 284 VAL A CA 1
ATOM 2213 C C . VAL A 1 284 ? -40.823 -2.686 28.986 1.00 84.38 284 VAL A C 1
ATOM 2215 O O . VAL A 1 284 ? -39.771 -2.193 28.581 1.00 84.38 284 VAL A O 1
ATOM 2218 N N . GLU A 1 285 ? -41.987 -2.565 28.349 1.00 77.44 285 GLU A N 1
ATOM 2219 C CA . GLU A 1 285 ? -42.146 -1.780 27.119 1.00 77.44 285 GLU A CA 1
ATOM 2220 C C . GLU A 1 285 ? -42.031 -0.274 27.386 1.00 77.44 285 GLU A C 1
ATOM 2222 O O . GLU A 1 285 ? -41.380 0.442 26.626 1.00 77.44 285 GLU A O 1
ATOM 2227 N N . GLU A 1 286 ? -42.590 0.197 28.503 1.00 80.44 286 GLU A N 1
ATOM 2228 C CA . GLU A 1 286 ? -42.538 1.599 28.922 1.00 80.44 286 GLU A CA 1
ATOM 2229 C C . GLU A 1 286 ? -41.658 1.815 30.161 1.00 80.44 286 GLU A C 1
ATOM 2231 O O . GLU A 1 286 ? -41.391 0.912 30.948 1.00 80.44 286 GLU A O 1
ATOM 2236 N N . TYR A 1 287 ? -41.183 3.044 30.349 1.00 86.06 287 TYR A N 1
ATOM 2237 C CA . TYR A 1 287 ? -40.427 3.421 31.542 1.00 86.06 287 TYR A CA 1
ATOM 2238 C C . TYR A 1 287 ? -41.262 3.194 32.815 1.00 86.06 287 TYR A C 1
ATOM 2240 O O . TYR A 1 287 ? -42.387 3.682 32.907 1.00 86.06 287 TYR A O 1
ATOM 2248 N N . ARG A 1 288 ? -40.704 2.488 33.811 1.00 89.25 288 ARG A N 1
ATOM 2249 C CA . ARG A 1 288 ? -41.340 2.294 35.127 1.00 89.25 288 ARG A CA 1
ATOM 2250 C C . ARG A 1 288 ? -40.467 2.830 36.255 1.00 89.25 288 ARG A C 1
ATOM 2252 O O . ARG A 1 288 ? -39.263 2.585 36.283 1.00 89.25 288 ARG A O 1
ATOM 2259 N N . GLU A 1 289 ? -41.101 3.513 37.203 1.00 91.19 289 GLU A N 1
ATOM 2260 C CA . GLU A 1 289 ? -40.493 4.007 38.440 1.00 91.19 289 GLU A CA 1
ATOM 2261 C C . GLU A 1 289 ? -41.383 3.613 39.625 1.00 91.19 289 GLU A C 1
ATOM 2263 O O . GLU A 1 289 ? -42.591 3.849 39.593 1.00 91.19 289 GLU A O 1
ATOM 2268 N N . PHE A 1 290 ? -40.804 2.981 40.646 1.00 90.00 290 PHE A N 1
ATOM 2269 C CA . PHE A 1 290 ? -41.504 2.578 41.869 1.00 90.00 290 PHE A CA 1
ATOM 2270 C C . PHE A 1 290 ? -40.525 2.452 43.039 1.00 90.00 290 PHE A C 1
ATOM 2272 O O . PHE A 1 290 ? -39.325 2.270 42.838 1.00 90.00 290 PHE A O 1
ATOM 2279 N N . ASP A 1 291 ? -41.042 2.536 44.260 1.00 90.56 291 ASP A N 1
ATOM 2280 C CA . ASP A 1 291 ? -40.251 2.344 45.472 1.00 90.56 291 ASP A CA 1
ATOM 2281 C C . ASP A 1 291 ? -40.338 0.875 45.905 1.00 90.56 291 ASP A C 1
ATOM 2283 O O . ASP A 1 291 ? -41.404 0.258 45.830 1.00 90.56 291 ASP A O 1
ATOM 2287 N N . SER A 1 292 ? -39.216 0.301 46.331 1.00 89.94 292 SER A N 1
ATOM 2288 C CA . SER A 1 292 ? -39.126 -1.090 46.770 1.00 89.94 292 SER A CA 1
ATOM 2289 C C . SER A 1 292 ? -38.150 -1.243 47.927 1.00 89.94 292 SER A C 1
ATOM 2291 O O . SER A 1 292 ? -37.201 -0.473 48.069 1.00 89.94 292 SER A O 1
ATOM 2293 N N . TRP A 1 293 ? -38.361 -2.279 48.729 1.00 88.94 293 TRP A N 1
ATOM 2294 C CA . TRP A 1 293 ? -37.387 -2.739 49.711 1.00 88.94 293 TRP A CA 1
ATOM 2295 C C . TRP A 1 293 ? -36.477 -3.774 49.061 1.00 88.94 293 TRP A C 1
ATOM 2297 O O . TRP A 1 293 ? -36.957 -4.636 48.317 1.00 88.94 293 TRP A O 1
ATOM 2307 N N . MET A 1 294 ? -35.179 -3.657 49.310 1.00 90.50 294 MET A N 1
ATOM 2308 C CA . MET A 1 294 ? -34.172 -4.587 48.815 1.00 90.50 294 MET A CA 1
ATOM 2309 C C . MET A 1 294 ? -33.273 -5.073 49.943 1.00 90.50 294 MET A C 1
ATOM 2311 O O . MET A 1 294 ? -33.076 -4.339 50.904 1.00 90.50 294 MET A O 1
ATOM 2315 N N . GLU A 1 295 ? -32.731 -6.276 49.827 1.00 90.06 295 GLU A N 1
ATOM 2316 C CA . GLU A 1 295 ? -31.862 -6.903 50.826 1.00 90.06 295 GLU A CA 1
ATOM 2317 C C . GLU A 1 295 ? -30.423 -6.994 50.298 1.00 90.06 295 GLU A C 1
ATOM 2319 O O . GLU A 1 295 ? -30.200 -7.288 49.120 1.00 90.06 295 GLU A O 1
ATOM 2324 N N . ASN A 1 296 ? -29.438 -6.680 51.143 1.00 88.50 296 ASN A N 1
ATOM 2325 C CA . ASN A 1 296 ? -28.020 -6.869 50.822 1.00 88.50 296 ASN A CA 1
ATOM 2326 C C . ASN A 1 296 ? -27.515 -8.260 51.254 1.00 88.50 296 ASN A C 1
ATOM 2328 O O . ASN A 1 296 ? -28.249 -9.045 51.847 1.00 88.50 296 ASN A O 1
ATOM 2332 N N . ALA A 1 297 ? -26.244 -8.568 50.976 1.00 84.75 297 ALA A N 1
ATOM 2333 C CA . ALA A 1 297 ? -25.630 -9.844 51.359 1.00 84.75 297 ALA A CA 1
ATOM 2334 C C . ALA A 1 297 ? -25.658 -10.137 52.876 1.00 84.75 297 ALA A C 1
ATOM 2336 O O . ALA A 1 297 ? -25.642 -11.304 53.264 1.00 84.75 297 ALA A O 1
ATOM 2337 N N . ASP A 1 298 ? -25.702 -9.098 53.716 1.00 83.69 298 ASP A N 1
ATOM 2338 C CA . ASP A 1 298 ? -25.717 -9.202 55.182 1.00 83.69 298 ASP A CA 1
ATOM 2339 C C . ASP A 1 298 ? -27.141 -9.332 55.763 1.00 83.69 298 ASP A C 1
ATOM 2341 O O . ASP A 1 298 ? -27.308 -9.473 56.977 1.00 83.69 298 ASP A O 1
ATOM 2345 N N . GLY A 1 299 ? -28.172 -9.294 54.912 1.00 82.81 299 GLY A N 1
ATOM 2346 C CA . GLY A 1 299 ? -29.579 -9.375 55.305 1.00 82.81 299 GLY A CA 1
ATOM 2347 C C . GLY A 1 299 ? -30.207 -8.044 55.740 1.00 82.81 299 GLY A C 1
ATOM 2348 O O . GLY A 1 299 ? -31.294 -8.016 56.321 1.00 82.81 299 GLY A O 1
ATOM 2349 N N . GLU A 1 300 ? -29.535 -6.917 55.504 1.00 87.06 300 GLU A N 1
ATOM 2350 C CA . GLU A 1 300 ? -30.065 -5.585 55.794 1.00 87.06 300 GLU A CA 1
ATOM 2351 C C . GLU A 1 300 ? -31.045 -5.143 54.700 1.00 87.06 300 GLU A C 1
ATOM 2353 O O . GLU A 1 300 ? -30.718 -5.133 53.510 1.00 87.06 300 GLU A O 1
ATOM 2358 N N . THR A 1 301 ? -32.246 -4.723 55.105 1.00 87.75 301 THR A N 1
ATOM 2359 C CA . THR A 1 301 ? -33.266 -4.200 54.189 1.00 87.75 301 THR A CA 1
ATOM 2360 C C . THR A 1 301 ? -33.127 -2.696 53.976 1.00 87.75 301 THR A C 1
ATOM 2362 O O . THR A 1 301 ? -33.217 -1.914 54.924 1.00 87.75 301 THR A O 1
ATOM 2365 N N . ILE A 1 302 ? -33.015 -2.280 52.719 1.00 88.56 302 ILE A N 1
ATOM 2366 C CA . ILE A 1 302 ? -32.748 -0.906 52.304 1.00 88.56 302 ILE A CA 1
ATOM 2367 C C . ILE A 1 302 ? -33.878 -0.419 51.390 1.00 88.56 302 ILE A C 1
ATOM 2369 O O . ILE A 1 302 ? -34.277 -1.103 50.444 1.00 88.56 302 ILE A O 1
ATOM 2373 N N . ALA A 1 303 ? -34.402 0.778 51.660 1.00 89.31 303 ALA A N 1
ATOM 2374 C CA . ALA A 1 303 ? -35.422 1.399 50.821 1.00 89.31 303 ALA A CA 1
ATOM 2375 C C . ALA A 1 303 ? -34.786 1.996 49.557 1.00 89.31 303 ALA A C 1
ATOM 2377 O O . ALA A 1 303 ? -33.968 2.917 49.631 1.00 89.31 303 ALA A O 1
ATOM 2378 N N . MET A 1 304 ? -35.198 1.504 48.391 1.00 90.06 304 MET A N 1
ATOM 2379 C CA . MET A 1 304 ? -34.656 1.888 47.092 1.00 90.06 304 MET A CA 1
ATOM 2380 C C . MET A 1 304 ? -35.755 2.411 46.176 1.00 90.06 304 MET A C 1
ATOM 2382 O O . MET A 1 304 ? -36.804 1.792 46.005 1.00 90.06 304 MET A O 1
ATOM 2386 N N . LYS A 1 305 ? -35.479 3.531 45.511 1.00 92.56 305 LYS A N 1
ATOM 2387 C CA . LYS A 1 305 ? -36.257 3.963 44.356 1.00 92.56 305 LYS A CA 1
ATOM 2388 C C . LYS A 1 305 ? -35.719 3.278 43.111 1.00 92.56 305 LYS A C 1
ATOM 2390 O O . LYS A 1 305 ? -34.571 3.505 42.727 1.00 92.56 305 LYS A O 1
ATOM 2395 N N . VAL A 1 306 ? -36.552 2.459 42.482 1.00 92.31 306 VAL A N 1
ATOM 2396 C CA . VAL A 1 306 ? -36.203 1.629 41.330 1.00 92.31 306 VAL A CA 1
ATOM 2397 C C . VAL A 1 306 ? -36.724 2.285 40.061 1.00 92.31 306 VAL A C 1
ATOM 2399 O O . VAL A 1 306 ? -37.914 2.571 39.933 1.00 92.31 306 VAL A O 1
ATOM 2402 N N . ARG A 1 307 ? -35.836 2.493 39.090 1.00 93.69 307 ARG A N 1
ATOM 2403 C CA . ARG A 1 307 ? -36.184 2.942 37.738 1.00 93.69 307 ARG A CA 1
ATOM 2404 C C . ARG A 1 307 ? -35.733 1.905 36.736 1.00 93.69 307 ARG A C 1
ATOM 2406 O O . ARG A 1 307 ? -34.563 1.530 36.730 1.00 93.69 307 ARG A O 1
ATOM 2413 N N . ILE A 1 308 ? -36.649 1.474 35.881 1.00 93.19 308 ILE A N 1
ATOM 2414 C CA . ILE A 1 308 ? -36.415 0.365 34.962 1.00 93.19 308 ILE A CA 1
ATOM 2415 C C . ILE A 1 308 ? -36.735 0.791 33.539 1.00 93.19 308 ILE A C 1
ATOM 2417 O O . ILE A 1 308 ? -37.781 1.391 33.269 1.00 93.19 308 ILE A O 1
ATOM 2421 N N . LYS A 1 309 ? -35.844 0.431 32.615 1.00 92.88 309 LYS A N 1
ATOM 2422 C CA . LYS A 1 309 ? -36.082 0.539 31.176 1.00 92.88 309 LYS A CA 1
ATOM 2423 C C . LYS A 1 309 ? -35.472 -0.649 30.446 1.00 92.88 309 LYS A C 1
ATOM 2425 O O . LYS A 1 309 ? -34.316 -0.989 30.680 1.00 92.88 309 LYS A O 1
ATOM 2430 N N . THR A 1 310 ? -36.228 -1.242 29.526 1.00 91.44 310 THR A N 1
ATOM 2431 C CA . THR A 1 310 ? -35.700 -2.274 28.624 1.00 91.44 310 THR A CA 1
ATOM 2432 C C . THR A 1 310 ? -35.238 -1.635 27.320 1.00 91.44 310 THR A C 1
ATOM 2434 O O . THR A 1 310 ? -35.936 -0.801 26.742 1.00 91.44 310 THR A O 1
ATOM 2437 N N . ILE A 1 311 ? -34.050 -2.012 26.861 1.00 89.25 311 ILE A N 1
ATOM 2438 C CA . ILE A 1 311 ? -33.479 -1.619 25.574 1.00 89.25 311 ILE A CA 1
ATOM 2439 C C . ILE A 1 311 ? -33.328 -2.882 24.730 1.00 89.25 311 ILE A C 1
ATOM 2441 O O . ILE A 1 311 ? -32.775 -3.881 25.188 1.00 89.25 311 ILE A O 1
ATOM 2445 N N . LYS A 1 312 ? -33.832 -2.839 23.493 1.00 86.25 312 LYS A N 1
ATOM 2446 C CA . LYS A 1 312 ? -33.725 -3.935 22.523 1.00 86.25 312 LYS A CA 1
ATOM 2447 C C . LYS A 1 312 ? -32.749 -3.530 21.427 1.00 86.25 312 LYS A C 1
ATOM 2449 O O . LYS A 1 312 ? -32.980 -2.540 20.740 1.00 86.25 312 LYS A O 1
ATOM 2454 N N . GLU A 1 313 ? -31.678 -4.297 21.257 1.00 83.12 313 GLU A N 1
ATOM 2455 C CA . GLU A 1 313 ? -30.645 -4.042 20.254 1.00 83.12 313 GLU A CA 1
ATOM 2456 C C . GLU A 1 313 ? -30.364 -5.318 19.447 1.00 83.12 313 GLU A C 1
ATOM 2458 O O . GLU A 1 313 ? -29.964 -6.343 19.994 1.00 83.12 313 GLU A O 1
ATOM 2463 N N . SER A 1 314 ? -30.609 -5.267 18.132 1.00 63.91 314 SER A N 1
ATOM 2464 C CA . SER A 1 314 ? -30.176 -6.249 17.116 1.00 63.91 314 SER A CA 1
ATOM 2465 C C . SER A 1 314 ? -30.431 -7.749 17.392 1.00 63.91 314 SER A C 1
ATOM 2467 O O . SER A 1 314 ? -29.778 -8.570 16.754 1.00 63.91 314 SER A O 1
ATOM 2469 N N . ASN A 1 315 ? -31.391 -8.098 18.273 1.00 76.62 315 ASN A N 1
ATOM 2470 C CA . ASN A 1 315 ? -31.802 -9.444 18.755 1.00 76.62 315 ASN A CA 1
ATOM 2471 C C . ASN A 1 315 ? -31.415 -9.796 20.214 1.00 76.62 315 ASN A C 1
ATOM 2473 O O . ASN A 1 315 ? -31.546 -10.944 20.633 1.00 76.62 315 ASN A O 1
ATOM 2477 N N . ARG A 1 316 ? -30.958 -8.828 21.014 1.00 82.81 316 ARG A N 1
ATOM 2478 C CA . ARG A 1 316 ? -30.797 -8.968 22.470 1.00 82.81 316 ARG A CA 1
ATOM 2479 C C . ARG A 1 316 ? -31.580 -7.883 23.194 1.00 82.81 316 ARG A C 1
ATOM 2481 O O . ARG A 1 316 ? -31.626 -6.739 22.744 1.00 82.81 316 ARG A O 1
ATOM 2488 N N . SER A 1 317 ? -32.191 -8.245 24.312 1.00 84.94 317 SER A N 1
ATOM 2489 C CA . SER A 1 317 ? -32.815 -7.308 25.237 1.00 84.94 317 SER A CA 1
ATOM 2490 C C . SER A 1 317 ? -31.968 -7.195 26.498 1.00 84.94 317 SER A C 1
ATOM 2492 O O . SER A 1 317 ? -31.504 -8.191 27.058 1.00 84.94 317 SER A O 1
ATOM 2494 N N . TYR A 1 318 ? -31.757 -5.955 26.921 1.00 90.06 318 TYR A N 1
ATOM 2495 C CA . TYR A 1 318 ? -31.110 -5.620 28.177 1.00 90.06 318 TYR A CA 1
ATOM 2496 C C . TYR A 1 318 ? -32.059 -4.755 28.985 1.00 90.06 318 TYR A C 1
ATOM 2498 O O . TYR A 1 318 ? -32.575 -3.754 28.482 1.00 90.06 318 TYR A O 1
ATOM 2506 N N . THR A 1 319 ? -32.276 -5.121 30.240 1.00 91.94 319 THR A N 1
ATOM 2507 C CA . THR A 1 319 ? -33.066 -4.301 31.153 1.00 91.94 319 THR A CA 1
ATOM 2508 C C . THR A 1 319 ? -32.134 -3.573 32.100 1.00 91.94 319 THR A C 1
ATOM 2510 O O . THR A 1 319 ? -31.364 -4.198 32.823 1.00 91.94 319 THR A O 1
ATOM 2513 N N . ILE A 1 320 ? -32.194 -2.245 32.082 1.00 92.12 320 ILE A N 1
ATOM 2514 C CA . ILE A 1 320 ? -31.386 -1.382 32.938 1.00 92.12 320 ILE A CA 1
ATOM 2515 C C . ILE A 1 320 ? -32.213 -0.999 34.161 1.00 92.12 320 ILE A C 1
ATOM 2517 O O . ILE A 1 320 ? -33.308 -0.450 34.031 1.00 92.12 320 ILE A O 1
ATOM 2521 N N . TYR A 1 321 ? -31.641 -1.263 35.326 1.00 92.19 321 TYR A N 1
ATOM 2522 C CA . TYR A 1 321 ? -32.082 -0.869 36.650 1.00 92.19 321 TYR A CA 1
ATOM 2523 C C . TYR A 1 321 ? -31.200 0.280 37.136 1.00 92.19 321 TYR A C 1
ATOM 2525 O O . TYR A 1 321 ? -29.981 0.150 37.227 1.00 92.19 321 TYR A O 1
ATOM 2533 N N . MET A 1 322 ? -31.819 1.409 37.464 1.00 92.56 322 MET A N 1
ATOM 2534 C CA . MET A 1 322 ? -31.182 2.463 38.247 1.00 92.56 322 MET A CA 1
ATOM 2535 C C . MET A 1 322 ? -31.827 2.471 39.627 1.00 92.56 322 MET A C 1
ATOM 2537 O O . MET A 1 322 ? -33.043 2.653 39.733 1.00 92.56 322 MET A O 1
ATOM 2541 N N . LEU A 1 323 ? -31.024 2.255 40.663 1.00 91.69 323 LEU A N 1
ATOM 2542 C CA . LEU A 1 323 ? -31.464 2.181 42.050 1.00 91.69 323 LEU A CA 1
ATOM 2543 C C . LEU A 1 323 ? -30.897 3.381 42.802 1.00 91.69 323 LEU A C 1
ATOM 2545 O O . LEU A 1 323 ? -29.691 3.640 42.775 1.00 91.69 323 LEU A O 1
ATOM 2549 N N . ARG A 1 324 ? -31.779 4.126 43.463 1.00 90.25 324 ARG A N 1
ATOM 2550 C CA . ARG A 1 324 ? -31.403 5.264 44.299 1.00 90.25 324 ARG A CA 1
ATOM 2551 C C . ARG A 1 324 ? -31.815 5.008 45.737 1.00 90.25 324 ARG A C 1
ATOM 2553 O O . ARG A 1 324 ? -32.988 4.758 46.000 1.00 90.25 324 ARG A O 1
ATOM 2560 N N . ASP A 1 325 ? -30.864 5.141 46.652 1.00 87.75 325 ASP A N 1
ATOM 2561 C CA . ASP A 1 325 ? -31.119 5.009 48.083 1.00 87.75 325 ASP A CA 1
ATOM 2562 C C . ASP A 1 325 ? -32.035 6.134 48.585 1.00 87.75 325 ASP A C 1
ATOM 2564 O O . ASP A 1 325 ? -31.752 7.323 48.403 1.00 87.75 325 ASP A O 1
ATOM 2568 N N . LEU A 1 326 ? -33.147 5.754 49.214 1.00 84.31 326 LEU A N 1
ATOM 2569 C CA . LEU A 1 326 ? -34.114 6.682 49.801 1.00 84.31 326 LEU A CA 1
ATOM 2570 C C . LEU A 1 326 ? -33.814 7.001 51.272 1.00 84.31 326 LEU A C 1
ATOM 2572 O O . LEU A 1 326 ? -34.333 7.987 51.803 1.00 84.31 326 LEU A O 1
ATOM 2576 N N . SER A 1 327 ? -32.962 6.214 51.928 1.00 72.31 327 SER A N 1
ATOM 2577 C CA . SER A 1 327 ? -32.666 6.321 53.363 1.00 72.31 327 SER A CA 1
ATOM 2578 C C . SER A 1 327 ? -32.016 7.666 53.696 1.00 72.31 327 SER A C 1
ATOM 2580 O O . SER A 1 327 ? -32.454 8.362 54.612 1.00 72.31 327 SER A O 1
ATOM 2582 N N . ALA A 1 328 ? -31.067 8.104 52.863 1.00 61.72 328 ALA A N 1
ATOM 2583 C CA . ALA A 1 328 ? -30.405 9.401 53.003 1.00 61.72 328 ALA A CA 1
ATOM 2584 C C . ALA A 1 328 ? -31.358 10.595 52.787 1.00 61.72 328 ALA A C 1
ATOM 2586 O O . ALA A 1 328 ? -31.202 11.650 53.400 1.00 61.72 328 ALA A O 1
ATOM 2587 N N . ILE A 1 329 ? -32.372 10.444 51.927 1.00 60.69 329 ILE A N 1
ATOM 2588 C CA . ILE A 1 329 ? -33.337 11.513 51.630 1.00 60.69 329 ILE A CA 1
ATOM 2589 C C . ILE A 1 329 ? -34.309 11.686 52.797 1.00 60.69 329 ILE A C 1
ATOM 2591 O O . ILE A 1 329 ? -34.579 12.813 53.214 1.00 60.69 329 ILE A O 1
ATOM 2595 N N . ASN A 1 330 ? -34.802 10.581 53.356 1.00 58.84 330 ASN A N 1
ATOM 2596 C CA . ASN A 1 330 ? -35.732 10.621 54.482 1.00 58.84 330 ASN A CA 1
ATOM 2597 C C . ASN A 1 330 ? -35.100 11.245 55.733 1.00 58.84 330 ASN A C 1
ATOM 2599 O O . ASN A 1 330 ? -35.774 11.985 56.448 1.00 58.84 330 ASN A O 1
ATOM 2603 N N . GLU A 1 331 ? -33.807 11.022 55.965 1.00 59.72 331 GLU A N 1
ATOM 2604 C CA . GLU A 1 331 ? -33.077 11.616 57.086 1.00 59.72 331 GLU A CA 1
ATOM 2605 C C . GLU A 1 331 ? -32.901 13.139 56.927 1.00 59.72 331 GLU A C 1
ATOM 2607 O O . GLU A 1 331 ? -33.175 13.904 57.854 1.00 59.72 331 GLU A O 1
ATOM 2612 N N . VAL A 1 332 ? -32.562 13.614 55.721 1.00 60.12 332 VAL A N 1
ATOM 2613 C CA . VAL A 1 332 ? -32.464 15.055 55.414 1.00 60.12 332 VAL A CA 1
ATOM 2614 C C . VAL A 1 332 ? -33.827 15.749 55.499 1.00 60.12 332 VAL A C 1
ATOM 2616 O O . VAL A 1 332 ? -33.931 16.840 56.066 1.00 60.12 332 VAL A O 1
ATOM 2619 N N . VAL A 1 333 ? -34.886 15.125 54.975 1.00 61.09 333 VAL A N 1
ATOM 2620 C CA . VAL A 1 333 ? -36.258 15.657 55.046 1.00 61.09 333 VAL A CA 1
ATOM 2621 C C . VAL A 1 333 ? -36.736 15.732 56.498 1.00 61.09 333 VAL A C 1
ATOM 2623 O O . VAL A 1 333 ? -37.317 16.746 56.894 1.00 61.09 333 VAL A O 1
ATOM 2626 N N . LYS A 1 334 ? -36.444 14.709 57.311 1.00 62.94 334 LYS A N 1
ATOM 2627 C CA . LYS A 1 334 ? -36.769 14.683 58.743 1.00 62.94 334 LYS A CA 1
ATOM 2628 C C . LYS A 1 334 ? -36.020 15.777 59.511 1.00 62.94 334 LYS A C 1
ATOM 2630 O O . LYS A 1 334 ? -36.664 16.575 60.190 1.00 62.94 334 LYS A O 1
ATOM 2635 N N . ASN A 1 335 ? -34.710 15.914 59.295 1.00 67.06 335 ASN A N 1
ATOM 2636 C CA . ASN A 1 335 ? -33.883 16.953 59.922 1.00 67.06 335 ASN A CA 1
ATOM 2637 C C . ASN A 1 335 ? -34.291 18.376 59.501 1.00 67.06 335 ASN A C 1
ATOM 2639 O O . ASN A 1 335 ? -34.226 19.312 60.302 1.00 67.06 335 ASN A O 1
ATOM 2643 N N . HIS A 1 336 ? -34.728 18.575 58.252 1.00 66.38 336 HIS A N 1
ATOM 2644 C CA . HIS A 1 336 ? -35.231 19.871 57.790 1.00 66.38 336 HIS A CA 1
ATOM 2645 C C . HIS A 1 336 ? -36.606 20.200 58.394 1.00 66.38 336 HIS A C 1
ATOM 2647 O O . HIS A 1 336 ? -36.855 21.345 58.781 1.00 66.38 336 HIS A O 1
ATOM 2653 N N . ALA A 1 337 ? -37.489 19.205 58.521 1.00 63.66 337 ALA A N 1
ATOM 2654 C CA . ALA A 1 337 ? -38.789 19.358 59.168 1.00 63.66 337 ALA A CA 1
ATOM 2655 C C . ALA A 1 337 ? -38.660 19.645 60.677 1.00 63.66 337 ALA A C 1
ATOM 2657 O O . ALA A 1 337 ? -39.371 20.511 61.191 1.00 63.66 337 ALA A O 1
ATOM 2658 N N . GLU A 1 338 ? -37.731 18.981 61.371 1.00 66.38 338 GLU A N 1
ATOM 2659 C CA . GLU A 1 338 ? -37.417 19.225 62.786 1.00 66.38 338 GLU A CA 1
ATOM 2660 C C . GLU A 1 338 ? -36.816 20.622 62.999 1.00 66.38 338 GLU A C 1
ATOM 2662 O O . GLU A 1 338 ? -37.356 21.398 63.787 1.00 66.38 338 GLU A O 1
ATOM 2667 N N . ASN A 1 339 ? -35.824 21.029 62.196 1.00 69.25 339 ASN A N 1
ATOM 2668 C CA . ASN A 1 339 ? -35.276 22.393 62.240 1.00 69.25 339 ASN A CA 1
ATOM 2669 C C . ASN A 1 339 ? -36.334 23.478 61.972 1.00 69.25 339 ASN A C 1
ATOM 2671 O O . ASN A 1 339 ? -36.304 24.558 62.568 1.00 69.25 339 ASN A O 1
ATOM 2675 N N . LYS A 1 340 ? -37.286 23.220 61.066 1.00 70.06 340 LYS A N 1
ATOM 2676 C CA . LYS A 1 340 ? -38.387 24.152 60.785 1.00 70.06 340 LYS A CA 1
ATOM 2677 C C . LYS A 1 340 ? -39.362 24.239 61.965 1.00 70.06 340 LYS A C 1
ATOM 2679 O O . LYS A 1 340 ? -39.815 25.339 62.284 1.00 70.06 340 LYS A O 1
ATOM 2684 N N . ARG A 1 341 ? -39.649 23.124 62.648 1.00 66.00 341 ARG A N 1
ATOM 2685 C CA . ARG A 1 341 ? -40.466 23.104 63.876 1.00 66.00 341 ARG A CA 1
ATOM 2686 C C . ARG A 1 341 ? -39.783 23.848 65.024 1.00 66.00 341 ARG A C 1
ATOM 2688 O O . ARG A 1 341 ? -40.428 24.685 65.647 1.00 66.00 341 ARG A O 1
ATOM 2695 N N . GLU A 1 342 ? -38.485 23.646 65.236 1.00 66.12 342 GLU A N 1
ATOM 2696 C CA . GLU A 1 342 ? -37.723 24.360 66.273 1.00 66.12 342 GLU A CA 1
ATOM 2697 C C . GLU A 1 342 ? -37.648 25.873 66.029 1.00 66.12 342 GLU A C 1
ATOM 2699 O O . GLU A 1 342 ? -37.785 26.663 66.963 1.00 66.12 342 GLU A O 1
ATOM 2704 N N . ARG A 1 343 ? -37.504 26.303 64.769 1.00 63.69 343 ARG A N 1
ATOM 2705 C CA . ARG A 1 343 ? -37.549 27.731 64.403 1.00 63.69 343 ARG A CA 1
ATOM 2706 C C . ARG A 1 343 ? -38.925 28.358 64.610 1.00 63.69 343 ARG A C 1
ATOM 2708 O O . ARG A 1 343 ? -39.001 29.535 64.939 1.00 63.69 343 ARG A O 1
ATOM 2715 N N . THR A 1 344 ? -39.991 27.580 64.439 1.00 65.94 344 THR A N 1
ATOM 2716 C CA . THR A 1 344 ? -41.366 28.049 64.675 1.00 65.94 344 THR A CA 1
ATOM 2717 C C . THR A 1 344 ? -41.681 28.103 66.177 1.00 65.94 344 THR A C 1
ATOM 2719 O O . THR A 1 344 ? -42.396 28.995 66.614 1.00 65.94 344 THR A O 1
ATOM 2722 N N . ALA A 1 345 ? -41.090 27.211 66.981 1.00 61.47 345 ALA A N 1
ATOM 2723 C CA . ALA A 1 345 ? -41.230 27.187 68.440 1.00 61.47 345 ALA A CA 1
ATOM 2724 C C . ALA A 1 345 ? -40.393 28.257 69.173 1.00 61.47 345 ALA A C 1
ATOM 2726 O O . ALA A 1 345 ? -40.776 28.685 70.253 1.00 61.47 345 ALA A O 1
ATOM 2727 N N . ARG A 1 346 ? -39.268 28.717 68.601 1.00 58.12 346 ARG A N 1
ATOM 2728 C CA . ARG A 1 346 ? -38.456 29.830 69.149 1.00 58.12 346 ARG A CA 1
ATOM 2729 C C . ARG A 1 346 ? -38.939 31.229 68.735 1.00 58.12 346 ARG A C 1
ATOM 2731 O O . ARG A 1 346 ? -38.315 32.213 69.118 1.00 58.12 346 ARG A O 1
ATOM 2738 N N . GLY A 1 347 ? -39.991 31.315 67.921 1.00 56.22 347 GLY A N 1
ATOM 2739 C CA . GLY A 1 347 ? -40.566 32.568 67.419 1.00 56.22 347 GLY A CA 1
ATOM 2740 C C . GLY A 1 347 ? -41.858 33.013 68.112 1.00 56.22 347 GLY A C 1
ATOM 2741 O O . GLY A 1 347 ? -42.559 33.847 67.541 1.00 56.22 347 GLY A O 1
ATOM 2742 N N . GLN A 1 348 ? -42.191 32.453 69.281 1.00 42.16 348 GLN A N 1
ATOM 2743 C CA . GLN A 1 348 ? -43.303 32.885 70.140 1.00 42.16 348 GLN A CA 1
ATOM 2744 C C . GLN A 1 348 ? -42.797 33.478 71.449 1.00 42.16 348 GLN A C 1
ATOM 2746 O O . GLN A 1 348 ? -41.813 32.927 71.994 1.00 42.16 348 GLN A O 1
#

Radius of gyration: 37.66 Å; chains: 1; bounding box: 76×55×109 Å

Organism: NCBI:txid2030880

InterPro domains:
  IPR000014 PAS domain [PS50112] (223-275)
  IPR000014 PAS domain [SM00091] (225-292)
  IPR000014 PAS domain [TIGR00229] (223-332)
  IPR035965 PAS domain superfamily [SSF55785] (214-326)

Sequence (348 aa):
MTEADFSYSLIAGIFIVILTLMPTAGLRVDYVSSRKPYLGWACLAGFIAIAREVPDGFLGLYPESNLIYLASSFLQFLASLIFLVSLLRINGVLGKQEKAVLAVPVAAWMLAAIYLVFVGMPQSVAVWYFVTTPVIAVTLLIFLQLLRVGGDFSTSQILLLVSSFALLSLRAGMPVSSSMEIVYLVYFLELMLFPVLLTALHLSEVQTAHEKVKVLLRRRIQSEANVQFILDYSMDIIVAVNSAGLLTTWNKGAEAKFGFTSEQAIGKVHIDDFFVGYYCHREVEEYREFDSWMENADGETIAMKVRIKTIKESNRSYTIYMLRDLSAINEVVKNHAENKRERTARGQ

pLDDT: mean 88.01, std 9.52, range [42.16, 98.25]

Foldseek 3Di:
DPPVQLVVLVVLLVVLLVLLVVLLVLLVVLCVVVVQVLSVLLNVLSVLLNVLSVLVSVCSVVVQDLVSVLSSLVSLLSSLLSNLVSLCCPPHDDDPVNVVLSVVLVVLQVVLSVCCVVPNDDPALVNLCSNLVSSLSSLVSQLVSLVVVDDPDDPLSVQLNVLSVLLSVLSVCLSVDPDPVVNVVSVSVNSNSSSSNSNSVSVVSVVVVVVVVVVVVVVVVVVVVVVLVCQQPDLWWKWKAWQQQATQDGHVNNCVPQVDDRVCRHRPDGPCQFFDDDDDDHADPDKDWDWGWTAHPVGDIFIWIWIWHWDDDPHIIMIMITIDGCPVVVVVVVVVVVVVVVVVVVPD